Protein AF-A0A6N6MAL2-F1 (afdb_monomer)

Structure (mmCIF, N/CA/C/O backbone):
data_AF-A0A6N6MAL2-F1
#
_entry.id   AF-A0A6N6MAL2-F1
#
loop_
_atom_site.group_PDB
_atom_site.id
_atom_site.type_symbol
_atom_site.label_atom_id
_atom_site.label_alt_id
_atom_site.label_comp_id
_atom_site.label_asym_id
_atom_site.label_entity_id
_atom_site.label_seq_id
_atom_site.pdbx_PDB_ins_code
_atom_site.Cartn_x
_atom_site.Cartn_y
_atom_site.Cartn_z
_atom_site.occupancy
_atom_site.B_iso_or_equiv
_atom_site.auth_seq_id
_atom_site.auth_comp_id
_atom_site.auth_asym_id
_atom_site.auth_atom_id
_atom_site.pdbx_PDB_model_num
ATOM 1 N N . MET A 1 1 ? 21.341 1.752 -64.024 1.00 55.84 1 MET A N 1
ATOM 2 C CA . MET A 1 1 ? 20.994 0.573 -63.192 1.00 55.84 1 MET A CA 1
ATOM 3 C C . MET A 1 1 ? 22.051 0.203 -62.150 1.00 55.84 1 MET A C 1
ATOM 5 O O . MET A 1 1 ? 21.728 0.292 -60.976 1.00 55.84 1 MET A O 1
ATOM 9 N N . LYS A 1 2 ? 23.307 -0.129 -62.507 1.00 50.03 2 LYS A N 1
ATOM 10 C CA . LYS A 1 2 ? 24.337 -0.555 -61.522 1.00 50.03 2 LYS A CA 1
ATOM 11 C C . LYS A 1 2 ? 24.580 0.434 -60.361 1.00 50.03 2 LYS A C 1
ATOM 13 O O . LYS A 1 2 ? 24.716 0.008 -59.224 1.00 50.03 2 LYS A O 1
ATOM 18 N N . LYS A 1 3 ? 24.552 1.749 -60.622 1.00 48.56 3 LYS A N 1
ATOM 19 C CA . LYS A 1 3 ? 24.717 2.794 -59.586 1.00 48.56 3 LYS A CA 1
ATOM 20 C C . LYS A 1 3 ? 23.523 2.917 -58.621 1.00 48.56 3 LYS A C 1
ATOM 22 O O . LYS A 1 3 ? 23.719 3.293 -57.477 1.00 48.56 3 LYS A O 1
ATOM 27 N N . VAL A 1 4 ? 22.311 2.566 -59.064 1.00 63.91 4 VAL A N 1
ATOM 28 C CA . VAL A 1 4 ? 21.082 2.625 -58.244 1.00 63.91 4 VAL A CA 1
ATOM 29 C C . VAL A 1 4 ? 21.029 1.440 -57.278 1.00 63.91 4 VAL A C 1
ATOM 31 O O . VAL A 1 4 ? 20.715 1.616 -56.109 1.00 63.91 4 VAL A O 1
ATOM 34 N N . ILE A 1 5 ? 21.435 0.252 -57.739 1.00 67.31 5 ILE A N 1
ATOM 35 C CA . ILE A 1 5 ? 21.540 -0.955 -56.904 1.00 67.31 5 ILE A CA 1
ATOM 36 C C . ILE A 1 5 ? 22.610 -0.769 -55.818 1.00 67.31 5 ILE A C 1
ATOM 38 O O . ILE A 1 5 ? 22.371 -1.115 -54.667 1.00 67.31 5 ILE A O 1
ATOM 42 N N . LEU A 1 6 ? 23.751 -0.149 -56.151 1.00 59.25 6 LEU A N 1
ATOM 43 C CA . LEU A 1 6 ? 24.796 0.164 -55.169 1.00 59.25 6 LEU A CA 1
ATOM 44 C C . LEU A 1 6 ? 24.303 1.145 -54.091 1.00 59.25 6 LEU A C 1
ATOM 46 O O . LEU A 1 6 ? 24.631 0.976 -52.923 1.00 59.25 6 LEU A O 1
ATOM 50 N N . LEU A 1 7 ? 23.491 2.139 -54.474 1.00 59.44 7 LEU A N 1
ATOM 51 C CA . LEU A 1 7 ? 22.911 3.107 -53.542 1.00 59.44 7 LEU A CA 1
ATOM 52 C C . LEU A 1 7 ? 21.875 2.451 -52.617 1.00 59.44 7 LEU A C 1
ATOM 54 O O . LEU A 1 7 ? 21.872 2.732 -51.428 1.00 59.44 7 LEU A O 1
ATOM 58 N N . ILE A 1 8 ? 21.041 1.544 -53.137 1.00 64.75 8 ILE A N 1
ATOM 59 C CA . ILE A 1 8 ? 20.066 0.783 -52.339 1.00 64.75 8 ILE A CA 1
ATOM 60 C C . ILE A 1 8 ? 20.787 -0.139 -51.351 1.00 64.75 8 ILE A C 1
ATOM 62 O O . ILE A 1 8 ? 20.432 -0.165 -50.179 1.00 64.75 8 ILE A O 1
ATOM 66 N N . ILE A 1 9 ? 21.845 -0.831 -51.784 1.00 59.72 9 ILE A N 1
ATOM 67 C CA . ILE A 1 9 ? 22.661 -1.673 -50.899 1.00 59.72 9 ILE A CA 1
ATOM 68 C C . ILE A 1 9 ? 23.368 -0.817 -49.842 1.00 59.72 9 ILE A C 1
ATOM 70 O O . ILE A 1 9 ? 23.365 -1.188 -48.675 1.00 59.72 9 ILE A O 1
ATOM 74 N N . LEU A 1 10 ? 23.908 0.351 -50.203 1.00 47.12 10 LEU A N 1
ATOM 75 C CA . LEU A 1 10 ? 24.507 1.279 -49.241 1.00 47.12 10 LEU A CA 1
ATOM 76 C C . LEU A 1 10 ? 23.477 1.858 -48.271 1.00 47.12 10 LEU A C 1
ATOM 78 O O . LEU A 1 10 ? 23.795 1.973 -47.101 1.00 47.12 10 LEU A O 1
ATOM 82 N N . VAL A 1 11 ? 22.251 2.173 -48.696 1.00 50.53 11 VAL A N 1
ATOM 83 C CA . VAL A 1 11 ? 21.177 2.645 -47.803 1.00 50.53 11 VAL A CA 1
ATOM 84 C C . VAL A 1 11 ? 20.709 1.526 -46.871 1.00 50.53 11 VAL A C 1
ATOM 86 O O . VAL A 1 11 ? 20.516 1.784 -45.688 1.00 50.53 11 VAL A O 1
ATOM 89 N N . ILE A 1 12 ? 20.605 0.285 -47.356 1.00 50.25 12 ILE A N 1
ATOM 90 C CA . ILE A 1 12 ? 20.262 -0.883 -46.532 1.00 50.25 12 ILE A CA 1
ATOM 91 C C . ILE A 1 12 ? 21.382 -1.157 -45.521 1.00 50.25 12 ILE A C 1
ATOM 93 O O . ILE A 1 12 ? 21.111 -1.190 -44.327 1.00 50.25 12 ILE A O 1
ATOM 97 N N . ILE A 1 13 ? 22.644 -1.224 -45.955 1.00 46.66 13 ILE A N 1
ATOM 98 C CA . ILE A 1 13 ? 23.805 -1.413 -45.071 1.00 46.66 13 ILE A CA 1
ATOM 99 C C . ILE A 1 13 ? 23.926 -0.246 -44.077 1.00 46.66 13 ILE A C 1
ATOM 101 O O . ILE A 1 13 ? 24.097 -0.475 -42.886 1.00 46.66 13 ILE A O 1
ATOM 105 N N . TYR A 1 14 ? 23.763 1.005 -44.511 1.00 38.31 14 TYR A N 1
ATOM 106 C CA . TYR A 1 14 ? 23.833 2.177 -43.632 1.00 38.31 14 TYR A CA 1
ATOM 107 C C . TYR A 1 14 ? 22.646 2.246 -42.657 1.00 38.31 14 TYR A C 1
ATOM 109 O O . TYR A 1 14 ? 22.819 2.694 -41.527 1.00 38.31 14 TYR A O 1
ATOM 117 N N . SER A 1 15 ? 21.465 1.742 -43.038 1.00 35.72 15 SER A N 1
ATOM 118 C CA . SER A 1 15 ? 20.328 1.567 -42.123 1.00 35.72 15 SER A CA 1
ATOM 119 C C . SER A 1 15 ? 20.558 0.436 -41.112 1.00 35.72 15 SER A C 1
ATOM 121 O O . SER A 1 15 ? 20.174 0.575 -39.954 1.00 35.72 15 SER A O 1
ATOM 123 N N . SER A 1 16 ? 21.281 -0.624 -41.496 1.00 39.91 16 SER A N 1
ATOM 124 C CA . SER A 1 16 ? 21.695 -1.708 -40.594 1.00 39.91 16 SER A CA 1
ATOM 125 C C . SER A 1 16 ? 22.826 -1.298 -39.643 1.00 39.91 16 SER A C 1
ATOM 127 O O . SER A 1 16 ? 22.857 -1.757 -38.508 1.00 39.91 16 SER A O 1
ATOM 129 N N . PHE A 1 17 ? 23.721 -0.389 -40.048 1.00 38.72 17 PHE A N 1
ATOM 130 C CA . PHE A 1 17 ? 24.814 0.102 -39.196 1.00 38.72 17 PHE A CA 1
ATOM 131 C C . PHE A 1 17 ? 24.405 1.217 -38.216 1.00 38.72 17 PHE A C 1
ATOM 133 O O . PHE A 1 17 ? 25.183 1.534 -37.313 1.00 38.72 17 PHE A O 1
ATOM 140 N N . LYS A 1 18 ? 23.204 1.806 -38.347 1.00 37.53 18 LYS A N 1
ATOM 141 C CA . LYS A 1 18 ? 22.740 2.913 -37.483 1.00 37.53 18 LYS A CA 1
ATOM 142 C C . LYS A 1 18 ? 21.799 2.526 -36.339 1.00 37.53 18 LYS A C 1
ATOM 144 O O . LYS A 1 18 ? 21.484 3.396 -35.534 1.00 37.53 18 LYS A O 1
ATOM 149 N N . ASN A 1 19 ? 21.424 1.257 -36.196 1.00 42.12 19 ASN A N 1
ATOM 150 C CA . ASN A 1 19 ? 20.632 0.779 -35.057 1.00 42.12 19 ASN A CA 1
ATOM 151 C C . ASN A 1 19 ? 21.468 -0.130 -34.148 1.00 42.12 19 ASN A C 1
ATOM 153 O O . ASN A 1 19 ? 21.193 -1.315 -33.997 1.00 42.12 19 ASN A O 1
ATOM 157 N N . LYS A 1 20 ? 22.512 0.433 -33.529 1.00 43.69 20 LYS A N 1
ATOM 158 C CA . LYS A 1 20 ? 23.283 -0.277 -32.494 1.00 43.69 20 LYS A CA 1
ATOM 159 C C . LYS A 1 20 ? 22.534 -0.438 -31.165 1.00 43.69 20 LYS A C 1
ATOM 161 O O . LYS A 1 20 ? 22.916 -1.281 -30.375 1.00 43.69 20 LYS A O 1
ATOM 166 N N . ASN A 1 21 ? 21.424 0.274 -30.956 1.00 53.91 21 ASN A N 1
ATOM 167 C CA . ASN A 1 21 ? 20.583 0.131 -29.767 1.00 53.91 21 ASN A CA 1
ATOM 168 C C . ASN A 1 21 ? 19.129 -0.115 -30.192 1.00 53.91 21 ASN A C 1
ATOM 170 O O . ASN A 1 21 ? 18.358 0.829 -30.333 1.00 53.91 21 ASN A O 1
ATOM 174 N N . ASN A 1 22 ? 18.750 -1.379 -30.404 1.00 60.78 22 ASN A N 1
ATOM 175 C CA . ASN A 1 22 ? 17.354 -1.771 -30.669 1.00 60.78 22 ASN A CA 1
ATOM 176 C C . ASN A 1 22 ? 16.465 -1.739 -29.412 1.00 60.78 22 ASN A C 1
ATOM 178 O O . ASN A 1 22 ? 15.320 -2.183 -29.467 1.00 60.78 22 ASN A O 1
ATOM 182 N N . VAL A 1 23 ? 16.968 -1.224 -28.284 1.00 65.94 23 VAL A N 1
ATOM 183 C CA . VAL A 1 23 ? 16.119 -0.980 -27.120 1.00 65.94 23 VAL A CA 1
ATOM 184 C C . VAL A 1 23 ? 15.265 0.264 -27.373 1.00 65.94 23 VAL A C 1
ATOM 186 O O . VAL A 1 23 ? 15.788 1.309 -27.769 1.00 65.94 23 VAL A O 1
ATOM 189 N N . PRO A 1 24 ? 13.949 0.162 -27.169 1.00 70.56 24 PRO A N 1
ATOM 190 C CA . PRO A 1 24 ? 13.012 1.243 -27.378 1.00 70.56 24 PRO A CA 1
ATOM 191 C C . PRO A 1 24 ? 13.300 2.342 -26.372 1.00 70.56 24 PRO A C 1
ATOM 193 O O . PRO A 1 24 ? 13.527 2.107 -25.185 1.00 70.56 24 PRO A O 1
ATOM 196 N N . LYS A 1 25 ? 13.307 3.564 -26.892 1.00 82.31 25 LYS A N 1
ATOM 197 C CA . LYS A 1 25 ? 13.596 4.757 -26.106 1.00 82.31 25 LYS A CA 1
ATOM 198 C C . LYS A 1 25 ? 12.500 5.001 -25.079 1.00 82.31 25 LYS A C 1
ATOM 200 O O . LYS A 1 25 ? 11.342 4.659 -25.312 1.00 82.31 25 LYS A O 1
ATOM 205 N N . GLY A 1 26 ? 12.879 5.688 -24.012 1.00 87.56 26 GLY A N 1
ATOM 206 C CA . GLY A 1 26 ? 11.977 6.103 -22.950 1.00 87.56 26 GLY A CA 1
ATOM 207 C C . GLY A 1 26 ? 12.056 5.208 -21.716 1.00 87.56 26 GLY A C 1
ATOM 208 O O . GLY A 1 26 ? 12.940 4.349 -21.625 1.00 87.56 26 GLY A O 1
ATOM 209 N N . PRO A 1 27 ? 11.157 5.440 -20.750 1.00 92.62 27 PRO A N 1
ATOM 210 C CA . PRO A 1 27 ? 11.189 4.787 -19.454 1.00 92.62 27 PRO A CA 1
ATOM 211 C C . PRO A 1 27 ? 10.523 3.408 -19.450 1.00 92.62 27 PRO A C 1
ATOM 213 O O . PRO A 1 27 ? 9.396 3.219 -19.904 1.00 92.62 27 PRO A O 1
ATOM 216 N N . TRP A 1 28 ? 11.223 2.455 -18.846 1.00 93.06 28 TRP A N 1
ATOM 217 C CA . TRP A 1 28 ? 10.799 1.081 -18.605 1.00 93.06 28 TRP A CA 1
ATOM 218 C C . TRP A 1 28 ? 10.949 0.764 -17.128 1.00 93.06 28 TRP A C 1
ATOM 220 O O . TRP A 1 28 ? 11.852 1.278 -16.480 1.00 93.06 28 TRP A O 1
ATOM 230 N N . ILE A 1 29 ? 10.115 -0.113 -16.588 1.00 92.50 29 ILE A N 1
ATOM 231 C CA . ILE A 1 29 ? 10.203 -0.551 -15.194 1.00 92.50 29 ILE A CA 1
ATOM 232 C C . ILE A 1 29 ? 10.339 -2.060 -15.110 1.00 92.50 29 ILE A C 1
ATOM 234 O O . ILE A 1 29 ? 9.661 -2.802 -15.822 1.00 92.50 29 ILE A O 1
ATOM 238 N N . ILE A 1 30 ? 11.231 -2.513 -14.233 1.00 91.12 30 ILE A N 1
ATOM 239 C CA . ILE A 1 30 ? 11.401 -3.928 -13.921 1.00 91.12 30 ILE A CA 1
ATOM 240 C C . ILE A 1 30 ? 10.242 -4.393 -13.037 1.00 91.12 30 ILE A C 1
ATOM 242 O O . ILE A 1 30 ? 10.043 -3.861 -11.945 1.00 91.12 30 ILE A O 1
ATOM 246 N N . VAL A 1 31 ? 9.516 -5.409 -13.508 1.00 90.12 31 VAL A N 1
ATOM 247 C CA . VAL A 1 31 ? 8.311 -5.981 -12.876 1.00 90.12 31 VAL A CA 1
ATOM 248 C C . VAL A 1 31 ? 8.455 -7.447 -12.461 1.00 90.12 31 VAL A C 1
ATOM 250 O O . VAL A 1 31 ? 7.495 -8.059 -11.990 1.00 90.12 31 VAL A O 1
ATOM 253 N N . SER A 1 32 ? 9.643 -8.031 -12.629 1.00 85.38 32 SER A N 1
ATOM 254 C CA . SER A 1 32 ? 9.986 -9.354 -12.095 1.00 85.38 32 SER A CA 1
ATOM 255 C C . SER A 1 32 ? 11.322 -9.332 -11.352 1.00 85.38 32 SER A C 1
ATOM 257 O O . SER A 1 32 ? 12.149 -8.445 -11.560 1.00 85.38 32 SER A O 1
ATOM 259 N N . GLY A 1 33 ? 11.534 -10.345 -10.508 1.00 68.81 33 GLY A N 1
ATOM 260 C CA . GLY A 1 33 ? 12.733 -10.483 -9.680 1.00 68.81 33 GLY A CA 1
ATOM 261 C C . GLY A 1 33 ? 12.672 -9.628 -8.411 1.00 68.81 33 GLY A C 1
ATOM 262 O O . GLY A 1 33 ? 12.283 -8.467 -8.442 1.00 68.81 33 GLY A O 1
ATOM 263 N N . THR A 1 34 ? 13.073 -10.192 -7.274 1.00 65.56 34 THR A N 1
ATOM 264 C CA . THR A 1 34 ? 12.897 -9.559 -5.953 1.00 65.56 34 THR A CA 1
ATOM 265 C C . THR A 1 34 ? 13.810 -8.348 -5.732 1.00 65.56 34 THR A C 1
ATOM 267 O O . THR A 1 34 ? 13.386 -7.340 -5.176 1.00 65.56 34 THR A O 1
ATOM 270 N N . ASN A 1 35 ? 15.057 -8.399 -6.211 1.00 70.62 35 ASN A N 1
ATOM 271 C CA . ASN A 1 35 ? 16.066 -7.371 -5.914 1.00 70.62 35 ASN A CA 1
ATOM 272 C C . ASN A 1 35 ? 16.051 -6.164 -6.866 1.00 70.62 35 ASN A C 1
ATOM 274 O O . ASN A 1 35 ? 16.551 -5.094 -6.507 1.00 70.62 35 ASN A O 1
ATOM 278 N N . MET A 1 36 ? 15.502 -6.334 -8.073 1.00 77.69 36 MET A N 1
ATOM 279 C CA . MET A 1 36 ? 15.472 -5.305 -9.121 1.00 77.69 36 MET A CA 1
ATOM 280 C C . MET A 1 36 ? 14.062 -4.777 -9.415 1.00 77.69 36 MET A C 1
ATOM 282 O O . MET A 1 36 ? 13.943 -3.788 -10.137 1.00 77.69 36 MET A O 1
ATOM 286 N N . ALA A 1 37 ? 13.011 -5.389 -8.853 1.00 82.00 37 ALA A N 1
ATOM 287 C CA . ALA A 1 37 ? 11.648 -4.877 -8.946 1.00 82.00 37 ALA A CA 1
ATOM 288 C C . ALA A 1 37 ? 11.580 -3.399 -8.529 1.00 82.00 37 ALA A C 1
ATOM 290 O O . ALA A 1 37 ? 12.197 -2.973 -7.548 1.00 82.00 37 ALA A O 1
ATOM 291 N N . GLY A 1 38 ? 10.854 -2.606 -9.316 1.00 84.44 38 GLY A N 1
ATOM 292 C CA . GLY A 1 38 ? 10.675 -1.176 -9.067 1.00 84.44 38 GLY A CA 1
ATOM 293 C C . GLY A 1 38 ? 11.831 -0.300 -9.550 1.00 84.44 38 GLY A C 1
ATOM 294 O O . GLY A 1 38 ? 11.815 0.909 -9.322 1.00 84.44 38 GLY A O 1
ATOM 295 N N . LEU A 1 39 ? 12.840 -0.869 -10.215 1.00 88.62 39 LEU A N 1
ATOM 296 C CA . LEU A 1 39 ? 13.882 -0.094 -10.881 1.00 88.62 39 LEU A CA 1
ATOM 297 C C . LEU A 1 39 ? 13.369 0.400 -12.239 1.00 88.62 39 LEU A C 1
ATOM 299 O O . LEU A 1 39 ? 13.001 -0.398 -13.104 1.00 88.62 39 LEU A O 1
ATOM 303 N N . ILE A 1 40 ? 13.361 1.719 -12.414 1.00 91.31 40 ILE A N 1
ATOM 304 C CA . ILE A 1 40 ? 13.077 2.383 -13.685 1.00 91.31 40 ILE A CA 1
ATOM 305 C C . ILE A 1 40 ? 14.377 2.519 -14.460 1.00 91.31 40 ILE A C 1
ATOM 307 O O . ILE A 1 40 ? 15.355 3.034 -13.919 1.00 91.31 40 ILE A O 1
ATOM 311 N N . TRP A 1 41 ? 14.358 2.108 -15.721 1.00 91.81 41 TRP A N 1
ATOM 312 C CA . TRP A 1 41 ? 15.396 2.292 -16.724 1.00 91.81 41 TRP A CA 1
ATOM 313 C C . TRP A 1 41 ? 14.858 3.124 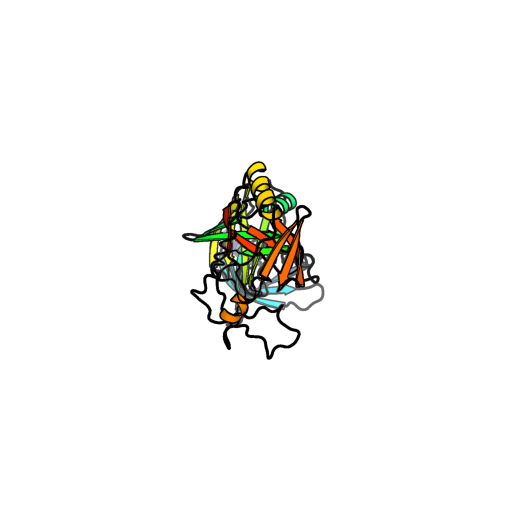-17.876 1.00 91.81 41 TRP A C 1
ATOM 315 O O . TRP A 1 41 ? 13.998 2.691 -18.635 1.00 91.81 41 TRP A O 1
ATOM 325 N N . ASP A 1 42 ? 15.381 4.331 -18.000 1.00 91.50 42 ASP A N 1
ATOM 326 C CA . ASP A 1 42 ? 15.007 5.294 -19.018 1.00 91.50 42 ASP A CA 1
ATOM 327 C C . ASP A 1 42 ? 16.119 5.397 -20.061 1.00 91.50 42 ASP A C 1
ATOM 329 O O . ASP A 1 42 ? 17.187 5.981 -19.838 1.00 91.50 42 ASP A O 1
ATOM 333 N N . PHE A 1 43 ? 15.872 4.734 -21.190 1.00 88.25 43 PHE A N 1
ATOM 334 C CA . PHE A 1 43 ? 16.820 4.609 -22.284 1.00 88.25 43 PHE A CA 1
ATOM 335 C C . PHE A 1 43 ? 16.767 5.855 -23.161 1.00 88.25 43 PHE A C 1
ATOM 337 O O . PHE A 1 43 ? 15.807 6.092 -23.903 1.00 88.25 43 PHE A O 1
ATOM 344 N N . LYS A 1 44 ? 17.847 6.634 -23.123 1.00 83.94 44 LYS A N 1
ATOM 345 C CA . LYS A 1 44 ? 18.043 7.814 -23.970 1.00 83.94 44 LYS A CA 1
ATOM 346 C C . LYS A 1 44 ? 19.162 7.546 -24.976 1.00 83.94 44 LYS A C 1
ATOM 348 O O . LYS A 1 44 ? 19.762 6.467 -25.022 1.00 83.94 44 LYS A O 1
ATOM 353 N N . ASN A 1 45 ? 19.404 8.503 -25.868 1.00 77.62 45 ASN A N 1
ATOM 354 C CA . ASN A 1 45 ? 20.435 8.360 -26.896 1.00 77.62 45 ASN A CA 1
ATOM 355 C C . ASN A 1 45 ? 21.827 8.315 -26.238 1.00 77.62 45 ASN A C 1
ATOM 357 O O . ASN A 1 45 ? 22.362 9.359 -25.876 1.00 77.62 45 ASN A O 1
ATOM 361 N N . GLY A 1 46 ? 22.400 7.115 -26.109 1.00 73.50 46 GLY A N 1
ATOM 362 C CA . GLY A 1 46 ? 23.770 6.894 -25.630 1.00 73.50 46 GLY A CA 1
ATOM 363 C C . GLY A 1 46 ? 23.942 6.772 -24.113 1.00 73.50 46 GLY A C 1
ATOM 364 O O . GLY A 1 46 ? 25.057 6.525 -23.669 1.00 73.50 46 GLY A O 1
ATOM 365 N N . TYR A 1 47 ? 22.874 6.908 -23.324 1.00 83.75 47 TYR A N 1
ATOM 366 C CA . TYR A 1 47 ? 22.923 6.717 -21.872 1.00 83.75 47 TYR A 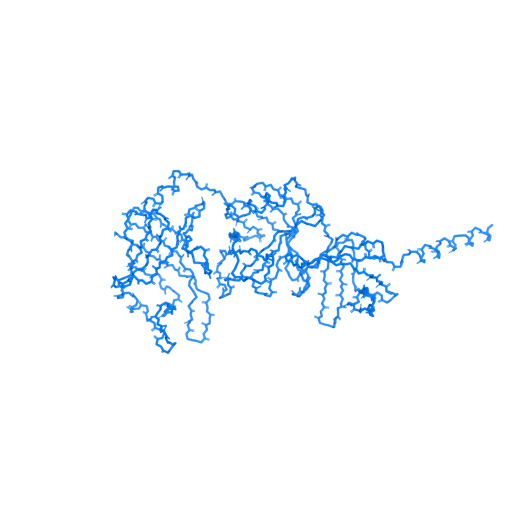CA 1
ATOM 367 C C . TYR A 1 47 ? 21.600 6.183 -21.309 1.00 83.75 47 TYR A C 1
ATOM 369 O O . TYR A 1 47 ? 20.528 6.366 -21.891 1.00 83.75 47 TYR A O 1
ATOM 377 N N . LEU A 1 48 ? 21.701 5.519 -20.163 1.00 88.25 48 LEU A N 1
ATOM 378 C CA . LEU A 1 48 ? 20.618 4.939 -19.386 1.00 88.25 48 LEU A CA 1
ATOM 379 C C . LEU A 1 48 ? 20.489 5.713 -18.075 1.00 88.25 48 LEU A C 1
ATOM 381 O O . LEU A 1 48 ? 21.445 5.788 -17.307 1.00 88.25 48 LEU A O 1
ATOM 385 N N . LYS A 1 49 ? 19.298 6.245 -17.800 1.00 89.62 49 LYS A N 1
ATOM 386 C CA . LYS A 1 49 ? 18.929 6.762 -16.479 1.00 89.62 49 LYS A CA 1
ATOM 387 C C . LYS A 1 49 ? 18.293 5.653 -15.658 1.00 89.62 49 LYS A C 1
ATOM 389 O O . LYS A 1 49 ? 17.316 5.059 -16.099 1.00 89.62 49 LYS A O 1
ATOM 394 N N . ALA A 1 50 ? 18.823 5.385 -14.470 1.00 88.31 50 ALA A N 1
ATOM 395 C CA . ALA A 1 50 ? 18.281 4.381 -13.566 1.00 88.31 50 ALA A CA 1
ATOM 396 C C . ALA A 1 50 ? 17.851 5.001 -12.236 1.00 88.31 50 ALA A C 1
ATOM 398 O O . ALA A 1 50 ? 18.652 5.657 -11.569 1.00 88.31 50 ALA A O 1
ATOM 399 N N . LYS A 1 51 ? 16.605 4.753 -11.821 1.00 86.06 51 LYS A N 1
ATOM 400 C CA . LYS A 1 51 ? 16.074 5.178 -10.517 1.00 86.06 51 LYS A CA 1
ATOM 401 C C . LYS A 1 51 ? 15.334 4.026 -9.852 1.00 86.06 51 LYS A C 1
ATOM 403 O O . LYS A 1 51 ? 14.436 3.444 -10.454 1.00 86.06 51 LYS A O 1
ATOM 408 N N . LYS A 1 52 ? 15.672 3.717 -8.598 1.00 83.31 52 LYS A N 1
ATOM 409 C CA . LYS A 1 52 ? 14.881 2.796 -7.772 1.00 83.31 52 LYS A CA 1
ATOM 410 C C . LYS A 1 52 ? 13.742 3.573 -7.113 1.00 83.31 52 LYS A C 1
ATOM 412 O O . LYS A 1 52 ? 13.993 4.581 -6.459 1.00 83.31 52 LYS A O 1
ATOM 417 N N . ILE A 1 53 ? 12.508 3.117 -7.291 1.00 75.38 53 ILE A N 1
ATOM 418 C CA . ILE A 1 53 ? 11.340 3.700 -6.618 1.00 75.38 53 ILE A CA 1
ATOM 419 C C . ILE A 1 53 ? 11.460 3.495 -5.100 1.00 75.38 53 ILE A C 1
ATOM 421 O O . ILE A 1 53 ? 11.828 2.407 -4.654 1.00 75.38 53 ILE A O 1
ATOM 425 N N . GLY A 1 54 ? 11.235 4.560 -4.319 1.00 64.56 54 GLY A N 1
ATOM 426 C CA . GLY A 1 54 ? 11.474 4.567 -2.867 1.00 64.56 54 GLY A CA 1
ATOM 427 C C . GLY A 1 54 ? 12.955 4.428 -2.471 1.00 64.56 54 GLY A C 1
ATOM 428 O O . GLY A 1 54 ? 13.268 3.934 -1.390 1.00 64.56 54 GLY A O 1
ATOM 429 N N . GLY A 1 55 ? 13.890 4.767 -3.368 1.00 65.44 55 GLY A N 1
ATOM 430 C CA . GLY A 1 55 ? 15.334 4.598 -3.172 1.00 65.44 55 GLY A CA 1
ATOM 431 C C . GLY A 1 55 ? 16.168 5.820 -3.573 1.00 65.44 55 GLY A C 1
ATOM 432 O O . GLY A 1 55 ? 15.628 6.877 -3.879 1.00 65.44 55 GLY A O 1
ATOM 433 N N . GLY A 1 56 ? 17.499 5.650 -3.538 1.00 62.69 56 GLY A N 1
ATOM 434 C CA . GLY A 1 56 ? 18.517 6.696 -3.725 1.00 62.69 56 GLY A CA 1
ATOM 435 C C . GLY A 1 56 ? 18.503 7.447 -5.072 1.00 62.69 56 GLY A C 1
ATOM 436 O O . GLY A 1 56 ? 17.572 7.310 -5.866 1.00 62.69 56 GLY A O 1
ATOM 437 N N . PRO A 1 57 ? 19.534 8.272 -5.344 1.00 73.81 57 PRO A N 1
ATOM 438 C CA . PRO A 1 57 ? 19.526 9.206 -6.467 1.00 73.81 57 PRO A CA 1
ATOM 439 C C . PRO A 1 57 ? 19.400 8.497 -7.821 1.00 73.81 57 PRO A C 1
ATOM 441 O O . PRO A 1 57 ? 19.819 7.350 -7.990 1.00 73.81 57 PRO A O 1
ATOM 444 N N . THR A 1 58 ? 18.852 9.212 -8.805 1.00 83.81 58 THR A N 1
ATOM 445 C CA . THR A 1 58 ? 18.900 8.783 -10.206 1.00 83.81 58 THR A CA 1
ATOM 446 C C . THR A 1 58 ? 20.353 8.750 -10.663 1.00 83.81 58 THR A C 1
ATOM 448 O O . THR A 1 58 ? 21.046 9.763 -10.586 1.00 83.81 58 THR A O 1
ATOM 451 N N . ASN A 1 59 ? 20.793 7.603 -11.170 1.00 85.31 59 ASN A N 1
ATOM 452 C CA . ASN A 1 59 ? 22.138 7.420 -11.702 1.00 85.31 59 ASN A CA 1
ATOM 453 C C . ASN A 1 59 ? 22.104 7.364 -13.231 1.00 85.31 59 ASN A C 1
ATOM 455 O O . ASN A 1 59 ? 21.123 6.908 -13.821 1.00 85.31 59 ASN A O 1
ATOM 459 N N . GLU A 1 60 ? 23.178 7.822 -13.867 1.00 87.38 60 GLU A N 1
ATOM 460 C CA . GLU A 1 60 ? 23.346 7.785 -15.319 1.00 87.38 60 GLU A CA 1
ATOM 461 C C . GLU A 1 60 ? 24.479 6.829 -15.696 1.00 87.38 60 GLU A C 1
ATOM 463 O O . GLU A 1 60 ? 25.570 6.891 -15.128 1.00 87.38 60 GLU A O 1
ATOM 468 N N . PHE A 1 61 ? 24.218 5.962 -16.673 1.00 86.12 61 PHE A N 1
ATOM 469 C CA . PHE A 1 61 ? 25.157 4.952 -17.154 1.00 86.12 61 PHE A CA 1
ATOM 470 C C . PHE A 1 61 ? 25.323 5.036 -18.664 1.00 86.12 61 PHE A C 1
ATOM 472 O O . PHE A 1 61 ? 24.357 5.283 -19.389 1.00 86.12 61 PHE A O 1
ATOM 479 N N . GLY A 1 62 ? 26.523 4.737 -19.156 1.00 86.31 62 GLY A N 1
ATOM 480 C CA . GLY A 1 62 ? 26.654 4.254 -20.526 1.00 86.31 62 GLY A CA 1
ATOM 481 C C . GLY A 1 62 ? 25.949 2.901 -20.647 1.00 86.31 62 GLY A C 1
ATOM 482 O O . GLY A 1 62 ? 25.916 2.128 -19.688 1.00 86.31 62 GLY A O 1
ATOM 483 N N . TYR A 1 63 ? 25.369 2.600 -21.806 1.00 87.62 63 TYR A N 1
ATOM 484 C CA . TYR A 1 63 ? 24.849 1.261 -22.082 1.00 87.62 63 TYR A CA 1
ATOM 485 C C . TYR A 1 63 ? 25.128 0.851 -23.525 1.00 87.62 63 TYR A C 1
ATOM 487 O O . TYR A 1 63 ? 25.184 1.695 -24.420 1.00 87.62 63 TYR A O 1
ATOM 495 N N . ASP A 1 64 ? 25.285 -0.453 -23.743 1.00 87.19 64 ASP A N 1
ATOM 496 C CA . ASP A 1 64 ? 25.505 -1.037 -25.068 1.00 87.19 64 ASP A CA 1
ATOM 497 C C . ASP A 1 64 ? 24.916 -2.448 -25.147 1.00 87.19 64 ASP A C 1
ATOM 499 O O . ASP A 1 64 ? 24.952 -3.213 -24.173 1.00 87.19 64 ASP A O 1
ATOM 503 N N . ILE A 1 65 ? 24.410 -2.799 -26.330 1.00 85.69 65 ILE A N 1
ATOM 504 C CA . ILE A 1 65 ? 23.909 -4.136 -26.651 1.00 85.69 65 ILE A CA 1
ATOM 505 C C . ILE A 1 65 ? 24.699 -4.660 -27.831 1.00 85.69 65 ILE A C 1
ATOM 507 O O . ILE A 1 65 ? 24.690 -4.078 -28.913 1.00 85.69 65 ILE A O 1
ATOM 511 N N . ASN A 1 66 ? 25.387 -5.776 -27.621 1.00 87.62 66 ASN A N 1
ATOM 512 C CA . ASN A 1 66 ? 26.182 -6.362 -28.688 1.00 87.62 66 ASN A CA 1
ATOM 513 C C . ASN A 1 66 ? 25.328 -7.216 -29.643 1.00 87.62 66 ASN A C 1
ATOM 515 O O . ASN A 1 66 ? 24.147 -7.477 -29.419 1.00 87.62 66 ASN A O 1
ATOM 519 N N . GLU A 1 67 ? 25.964 -7.725 -30.696 1.00 85.25 67 GLU A N 1
ATOM 520 C CA . GLU A 1 67 ? 25.330 -8.556 -31.730 1.00 85.25 67 GLU A CA 1
ATOM 521 C C . GLU A 1 67 ? 24.769 -9.895 -31.207 1.00 85.25 67 GLU A C 1
ATOM 523 O O . GLU A 1 67 ? 23.979 -10.545 -31.888 1.00 85.25 67 GLU A O 1
ATOM 528 N N . LYS A 1 68 ? 25.146 -10.316 -29.991 1.00 86.88 68 LYS A N 1
ATOM 529 C CA . LYS A 1 68 ? 24.619 -11.511 -29.310 1.00 86.88 68 LYS A CA 1
ATOM 530 C C . LYS A 1 68 ? 23.419 -11.204 -28.406 1.00 86.88 68 LYS A C 1
ATOM 532 O O . LYS A 1 68 ? 22.972 -12.097 -27.681 1.00 86.88 68 LYS A O 1
ATOM 537 N N . ASN A 1 69 ? 22.900 -9.974 -28.451 1.00 87.38 69 ASN A N 1
ATOM 538 C CA . ASN A 1 69 ? 21.864 -9.445 -27.562 1.00 87.38 69 ASN A CA 1
ATOM 539 C C . ASN A 1 69 ? 22.278 -9.421 -26.081 1.00 87.38 69 ASN A C 1
ATOM 541 O O . ASN A 1 69 ? 21.432 -9.487 -25.192 1.00 87.38 69 ASN A O 1
ATOM 545 N N . GLU A 1 70 ? 23.574 -9.343 -25.790 1.00 91.38 70 GLU A N 1
ATOM 546 C CA . GLU A 1 70 ? 24.065 -9.186 -24.423 1.00 91.38 70 GLU A CA 1
ATOM 547 C C . GLU A 1 70 ? 23.997 -7.701 -24.046 1.00 91.38 70 GLU A C 1
ATOM 549 O O . GLU A 1 70 ? 24.526 -6.847 -24.761 1.00 91.38 70 GLU A O 1
ATOM 554 N N . PHE A 1 71 ? 23.311 -7.398 -22.944 1.00 89.06 71 PHE A N 1
ATOM 555 C CA . PHE A 1 71 ? 23.074 -6.050 -22.443 1.00 89.06 71 PHE A CA 1
ATOM 556 C C . PHE A 1 71 ? 24.083 -5.690 -21.360 1.00 89.06 71 PHE A C 1
ATOM 558 O O . PHE A 1 71 ? 24.262 -6.429 -20.389 1.00 89.06 71 PHE A O 1
ATOM 565 N N . TYR A 1 72 ? 24.718 -4.534 -21.509 1.00 88.88 72 TYR A N 1
ATOM 566 C CA . TYR A 1 72 ? 25.754 -4.083 -20.598 1.00 88.88 72 TYR A CA 1
ATOM 567 C C . TYR A 1 72 ? 25.553 -2.635 -20.175 1.00 88.88 72 TYR A C 1
ATOM 569 O O . TYR A 1 72 ? 25.062 -1.820 -20.957 1.00 88.88 72 TYR A O 1
ATOM 577 N N . ILE A 1 73 ? 26.030 -2.327 -18.970 1.00 88.19 73 ILE A N 1
ATOM 578 C CA . ILE A 1 73 ? 26.096 -0.969 -18.426 1.00 88.19 73 ILE A CA 1
ATOM 579 C C . ILE A 1 73 ? 27.540 -0.588 -18.091 1.00 88.19 73 ILE A C 1
ATOM 581 O O . ILE A 1 73 ? 28.378 -1.448 -17.811 1.00 88.19 73 ILE A O 1
ATOM 585 N N . GLU A 1 74 ? 27.829 0.706 -18.120 1.00 83.56 74 GLU A N 1
ATOM 586 C CA . GLU A 1 74 ? 29.134 1.281 -17.801 1.00 83.56 74 GLU A CA 1
ATOM 587 C C . GLU A 1 74 ? 28.956 2.471 -16.852 1.00 83.56 74 GLU A C 1
ATOM 589 O O . GLU A 1 74 ? 28.243 3.430 -17.162 1.00 83.56 74 GLU A O 1
ATOM 594 N N . PHE A 1 75 ? 29.605 2.397 -15.689 1.00 75.62 75 PHE A N 1
ATOM 595 C CA . PHE A 1 75 ? 29.742 3.515 -14.758 1.00 75.62 75 PHE A CA 1
ATOM 596 C C . PHE A 1 75 ? 30.970 4.338 -15.153 1.00 75.62 75 PHE A C 1
ATOM 598 O O . PHE A 1 75 ? 31.938 3.797 -15.687 1.00 75.62 75 PHE A O 1
ATOM 605 N N . GLN A 1 76 ? 30.946 5.646 -14.896 1.00 66.25 76 GLN A N 1
ATOM 606 C CA . GLN A 1 76 ? 32.050 6.540 -15.254 1.00 66.25 76 GLN A CA 1
ATOM 607 C C . GLN A 1 76 ? 33.394 6.001 -14.731 1.00 66.25 76 GLN A C 1
ATOM 609 O O . GLN A 1 76 ? 33.590 5.884 -13.525 1.00 66.25 76 GLN A O 1
ATOM 614 N N . ASN A 1 77 ? 34.325 5.719 -15.650 1.00 65.75 77 ASN A N 1
ATOM 615 C CA . ASN A 1 77 ? 35.661 5.165 -15.384 1.00 65.75 77 ASN A CA 1
ATOM 616 C C . ASN A 1 77 ? 35.698 3.721 -14.842 1.00 65.75 77 ASN A C 1
ATOM 618 O O . ASN A 1 77 ? 36.737 3.291 -14.338 1.00 65.75 77 ASN A O 1
ATOM 622 N N . GLU A 1 78 ? 34.615 2.952 -14.970 1.00 75.06 78 GLU A N 1
ATOM 623 C CA . GLU A 1 78 ? 34.580 1.535 -14.602 1.00 75.06 78 GLU A CA 1
ATOM 624 C C . GLU A 1 78 ? 34.541 0.608 -15.818 1.00 75.06 78 GLU A C 1
ATOM 626 O O . GLU A 1 78 ? 34.176 0.977 -16.932 1.00 75.06 78 GLU A O 1
ATOM 631 N N . LYS A 1 79 ? 34.902 -0.659 -15.596 1.00 79.62 79 LYS A N 1
ATOM 632 C CA . LYS A 1 79 ? 34.783 -1.689 -16.625 1.00 79.62 79 LYS A CA 1
ATOM 633 C C . LYS A 1 79 ? 33.305 -1.962 -16.914 1.00 79.62 79 LYS A C 1
ATOM 635 O O . LYS A 1 79 ? 32.542 -2.253 -15.996 1.00 79.62 79 LYS A O 1
ATOM 640 N N . ARG A 1 80 ? 32.944 -1.975 -18.200 1.00 85.81 80 ARG A N 1
ATOM 641 C CA . ARG A 1 80 ? 31.644 -2.439 -18.712 1.00 85.81 80 ARG A CA 1
ATOM 642 C C . ARG A 1 80 ? 31.203 -3.745 -18.027 1.00 85.81 80 ARG A C 1
ATOM 644 O O . ARG A 1 80 ? 31.920 -4.748 -18.084 1.00 85.81 80 ARG A O 1
ATOM 651 N N . GLN A 1 81 ? 30.013 -3.741 -17.426 1.00 89.50 81 GLN A N 1
ATOM 652 C CA . GLN A 1 81 ? 29.427 -4.875 -16.706 1.00 89.50 81 GLN A CA 1
ATOM 653 C C . GLN A 1 81 ? 28.297 -5.514 -17.517 1.00 89.50 81 GLN A C 1
ATOM 655 O O . GLN A 1 81 ? 27.426 -4.815 -18.033 1.00 89.50 81 GLN A O 1
ATOM 660 N N . LEU A 1 82 ? 28.311 -6.847 -17.636 1.00 89.81 82 LEU A N 1
ATOM 661 C CA . LEU A 1 82 ? 27.224 -7.609 -18.254 1.00 89.81 82 LEU A CA 1
ATOM 662 C C . LEU A 1 82 ? 26.047 -7.684 -17.281 1.00 89.81 82 LEU A C 1
ATOM 664 O O . LEU A 1 82 ? 26.190 -8.198 -16.175 1.00 89.81 82 LEU A O 1
ATOM 668 N N . ILE A 1 83 ? 24.883 -7.217 -17.716 1.00 89.00 83 ILE A N 1
ATOM 669 C CA . ILE A 1 83 ? 23.638 -7.365 -16.963 1.00 89.00 83 ILE A CA 1
ATOM 670 C C . ILE A 1 83 ? 22.984 -8.713 -17.258 1.00 89.00 83 ILE A C 1
ATOM 672 O O . ILE A 1 83 ? 22.513 -9.371 -16.333 1.00 89.00 83 ILE A O 1
ATOM 676 N N . GLY A 1 84 ? 22.959 -9.115 -18.531 1.00 91.12 84 GLY A N 1
ATOM 677 C CA . GLY A 1 84 ? 22.368 -10.371 -18.988 1.00 91.12 84 GLY A CA 1
ATOM 678 C C . GLY A 1 84 ? 22.143 -10.389 -20.500 1.00 91.12 84 GLY A C 1
ATOM 679 O O . GLY A 1 84 ? 22.556 -9.476 -21.213 1.00 91.12 84 GLY A O 1
ATOM 680 N N . LYS A 1 85 ? 21.471 -11.427 -20.997 1.00 92.25 85 LYS A N 1
ATOM 681 C CA . LYS A 1 85 ? 21.117 -11.590 -22.412 1.00 92.25 85 LYS A CA 1
ATOM 682 C C . LYS A 1 85 ? 19.642 -11.278 -22.639 1.00 92.25 85 LYS A C 1
ATOM 684 O O . LYS A 1 85 ? 18.785 -11.874 -21.994 1.00 92.25 85 LYS A O 1
ATOM 689 N N . ILE A 1 86 ? 19.329 -10.390 -23.577 1.00 90.19 86 ILE A N 1
ATOM 690 C CA . ILE A 1 86 ? 17.951 -10.138 -24.007 1.00 90.19 86 ILE A CA 1
ATOM 691 C C . ILE A 1 86 ? 17.473 -11.365 -24.790 1.00 90.19 86 ILE A C 1
ATOM 693 O O . ILE A 1 86 ? 18.010 -11.690 -25.851 1.00 90.19 86 ILE A O 1
ATOM 697 N N . ILE A 1 87 ? 16.477 -12.062 -24.244 1.00 90.31 87 ILE A N 1
ATOM 698 C CA . ILE A 1 87 ? 15.900 -13.277 -24.841 1.00 90.31 87 ILE A CA 1
ATOM 699 C C . ILE A 1 87 ? 14.559 -13.017 -25.530 1.00 90.31 87 ILE A C 1
ATOM 701 O O . ILE A 1 87 ? 14.160 -13.789 -26.395 1.00 90.31 87 ILE A O 1
ATOM 705 N N . SER A 1 88 ? 13.871 -11.933 -25.164 1.00 87.50 88 SER A N 1
ATOM 706 C CA . SER A 1 88 ? 12.623 -11.511 -25.798 1.00 87.50 88 SER A CA 1
ATOM 707 C C . SER A 1 88 ? 12.491 -9.995 -25.760 1.00 87.50 88 SER A C 1
ATOM 709 O O . SER A 1 88 ? 12.876 -9.350 -24.780 1.00 87.50 88 SER A O 1
ATOM 711 N N . TYR A 1 89 ? 11.951 -9.443 -26.842 1.00 83.75 89 TYR A N 1
ATOM 712 C CA . TYR A 1 89 ? 11.770 -8.017 -27.039 1.00 83.75 89 TYR A CA 1
ATOM 713 C C . TYR A 1 89 ? 10.491 -7.743 -27.842 1.00 83.75 89 TYR A C 1
ATOM 715 O O . TYR A 1 89 ? 10.332 -8.251 -28.953 1.00 83.75 89 TYR A O 1
ATOM 723 N N . SER A 1 90 ? 9.593 -6.928 -27.286 1.00 83.94 90 SER A N 1
ATOM 724 C CA . SER A 1 90 ? 8.387 -6.422 -27.942 1.00 83.94 90 SER A CA 1
ATOM 725 C C . SER A 1 90 ? 8.109 -4.972 -27.535 1.00 83.94 90 SER A C 1
ATOM 727 O O . SER A 1 90 ? 8.760 -4.422 -26.648 1.00 83.94 90 SER A O 1
ATOM 729 N N . VAL A 1 91 ? 7.109 -4.355 -28.171 1.00 82.56 91 VAL A N 1
ATOM 730 C CA . VAL A 1 91 ? 6.617 -3.022 -27.782 1.00 82.56 91 VAL A CA 1
ATOM 731 C C . VAL A 1 91 ? 6.087 -2.980 -26.344 1.00 82.56 91 VAL A C 1
ATOM 733 O O . VAL A 1 91 ? 6.145 -1.931 -25.714 1.00 82.56 91 VAL A O 1
ATOM 736 N N . ASP A 1 92 ? 5.644 -4.120 -25.810 1.00 85.12 92 ASP A N 1
ATOM 737 C CA . ASP A 1 92 ? 5.008 -4.216 -24.492 1.00 85.12 92 ASP A CA 1
ATOM 738 C C . ASP A 1 92 ? 5.947 -4.745 -23.401 1.00 85.12 92 ASP A C 1
ATOM 740 O O . ASP A 1 92 ? 5.640 -4.633 -22.213 1.00 85.12 92 ASP A O 1
ATOM 744 N N . SER A 1 93 ? 7.068 -5.380 -23.766 1.00 89.94 93 SER A N 1
ATOM 745 C CA . SER A 1 93 ? 7.972 -5.968 -22.774 1.00 89.94 93 SER A CA 1
ATOM 746 C C . SER A 1 93 ? 9.384 -6.252 -23.285 1.00 89.94 93 SER A C 1
ATOM 748 O O . SER A 1 93 ? 9.590 -6.598 -24.448 1.00 89.94 93 SER A O 1
ATOM 750 N N . ILE A 1 94 ? 10.352 -6.207 -22.369 1.00 90.12 94 ILE A N 1
ATOM 751 C CA . ILE A 1 94 ? 11.719 -6.708 -22.570 1.00 90.12 94 ILE A CA 1
ATOM 752 C C . ILE A 1 94 ? 11.976 -7.802 -21.538 1.00 90.12 94 ILE A C 1
ATOM 754 O O . ILE A 1 94 ? 11.653 -7.627 -20.366 1.00 90.12 94 ILE A O 1
ATOM 758 N N . THR A 1 95 ? 12.554 -8.930 -21.950 1.00 90.56 95 THR A N 1
ATOM 759 C CA . THR A 1 95 ? 12.975 -9.996 -21.028 1.00 90.56 95 THR A CA 1
ATOM 760 C C . THR A 1 95 ? 14.473 -10.241 -21.149 1.00 90.56 95 THR A C 1
ATOM 762 O O . THR A 1 95 ? 14.978 -10.551 -22.231 1.00 90.56 95 THR A O 1
ATOM 765 N N . ILE A 1 96 ? 15.172 -10.126 -20.023 1.00 90.12 96 ILE A N 1
ATOM 766 C CA . ILE A 1 96 ? 16.613 -10.315 -19.878 1.00 90.12 96 ILE A CA 1
ATOM 767 C C . ILE A 1 96 ? 16.857 -11.544 -19.005 1.00 90.12 96 ILE A C 1
ATOM 769 O O . ILE A 1 96 ? 16.369 -11.630 -17.882 1.00 90.12 96 ILE A O 1
ATOM 773 N N . MET A 1 97 ? 17.646 -12.481 -19.513 1.00 90.50 97 MET A N 1
ATOM 774 C CA . MET A 1 97 ? 18.145 -13.634 -18.776 1.00 90.50 97 MET A CA 1
ATOM 775 C C . MET A 1 97 ? 19.499 -13.281 -18.157 1.00 90.50 97 MET A C 1
ATOM 777 O O . MET A 1 97 ? 20.456 -13.010 -18.887 1.00 90.50 97 MET A O 1
ATOM 781 N N . ARG A 1 98 ? 19.575 -13.233 -16.824 1.00 87.94 98 ARG A N 1
ATOM 782 C CA . ARG A 1 98 ? 20.814 -12.894 -16.092 1.00 87.94 98 ARG A CA 1
ATOM 783 C C . ARG A 1 98 ? 21.651 -14.129 -15.768 1.00 87.94 98 ARG A C 1
ATOM 785 O O . ARG A 1 98 ? 22.876 -14.063 -15.769 1.00 87.94 98 ARG A O 1
ATOM 792 N N . SER A 1 99 ? 20.980 -15.250 -15.538 1.00 83.38 99 SER A N 1
ATOM 793 C CA . SER A 1 99 ? 21.542 -16.583 -15.328 1.00 83.38 99 SER A CA 1
ATOM 794 C C . SER A 1 99 ? 20.542 -17.628 -15.831 1.00 83.38 99 SER A C 1
ATOM 796 O O . SER A 1 99 ? 19.427 -17.275 -16.221 1.00 83.38 99 SER A O 1
ATOM 798 N N . ASP A 1 100 ? 20.899 -18.911 -15.768 1.00 81.69 100 ASP A N 1
ATOM 799 C CA . ASP A 1 100 ? 19.999 -20.012 -16.142 1.00 81.69 100 ASP A CA 1
ATOM 800 C C . ASP A 1 100 ? 18.730 -20.092 -15.266 1.00 81.69 100 ASP A C 1
ATOM 802 O O . ASP A 1 100 ? 17.774 -20.776 -15.627 1.00 81.69 100 ASP A O 1
ATOM 806 N N . SER A 1 101 ? 18.696 -19.390 -14.126 1.00 79.56 101 SER A N 1
ATOM 807 C CA . SER A 1 101 ? 17.580 -19.392 -13.172 1.00 79.56 101 SER A CA 1
ATOM 808 C C . SER A 1 101 ? 16.934 -18.022 -12.934 1.00 79.56 101 SER A C 1
ATOM 810 O O . SER A 1 101 ? 15.949 -17.944 -12.200 1.00 79.56 101 SER A O 1
ATOM 812 N N . GLU A 1 102 ? 17.439 -16.939 -13.538 1.00 83.38 102 GLU A N 1
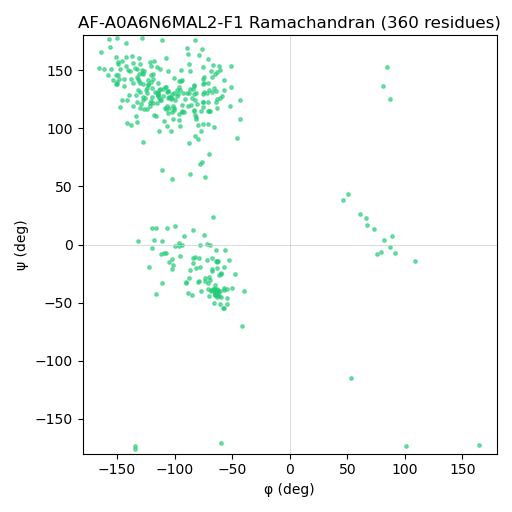ATOM 813 C CA . GLU A 1 102 ? 16.965 -15.574 -13.273 1.00 83.38 102 GLU A CA 1
ATOM 814 C C . GLU A 1 102 ? 16.504 -14.856 -14.550 1.00 83.38 102 GLU A C 1
ATOM 816 O O . GLU A 1 102 ? 17.301 -14.537 -15.441 1.00 83.38 102 GLU A O 1
ATOM 821 N N . LEU A 1 103 ? 15.204 -14.532 -14.588 1.00 87.12 103 LEU A N 1
ATOM 822 C CA . LEU A 1 103 ? 14.568 -13.728 -15.630 1.00 87.12 103 LEU A CA 1
ATOM 823 C C . LEU A 1 103 ? 14.103 -12.374 -15.083 1.00 87.12 103 LEU A C 1
ATOM 825 O O . LEU A 1 103 ? 13.281 -12.286 -14.166 1.00 87.12 103 LEU A O 1
ATOM 829 N N . VAL A 1 104 ? 14.581 -11.313 -15.723 1.00 89.19 104 VAL A N 1
ATOM 830 C CA . VAL A 1 104 ? 14.171 -9.931 -15.482 1.00 89.19 104 VAL A CA 1
ATOM 831 C C . VAL A 1 104 ? 13.262 -9.485 -16.617 1.00 89.19 104 VAL A C 1
ATOM 833 O O . VAL A 1 104 ? 13.671 -9.421 -17.773 1.00 89.19 104 VAL A O 1
ATOM 836 N N . LYS A 1 105 ? 12.019 -9.167 -16.281 1.00 91.25 105 LYS A N 1
ATOM 837 C CA . LYS A 1 105 ? 10.987 -8.677 -17.180 1.00 91.25 105 LYS A CA 1
ATOM 838 C C . LYS A 1 105 ? 10.780 -7.198 -16.919 1.00 91.25 105 LYS A C 1
ATOM 840 O O . LYS A 1 105 ? 10.593 -6.772 -15.779 1.00 91.25 105 LYS A O 1
ATOM 845 N N . MET A 1 106 ? 10.778 -6.440 -17.998 1.00 92.44 106 MET A N 1
ATOM 846 C CA . MET A 1 106 ? 10.531 -5.013 -18.020 1.00 92.44 106 MET A CA 1
ATOM 847 C C . MET A 1 106 ? 9.301 -4.726 -18.859 1.00 92.44 106 MET A C 1
ATOM 849 O O . MET A 1 106 ? 9.067 -5.405 -19.858 1.00 92.44 106 MET A O 1
ATOM 853 N N . VAL A 1 107 ? 8.554 -3.701 -18.478 1.00 93.44 107 VAL A N 1
ATOM 854 C CA . VAL A 1 107 ? 7.418 -3.171 -19.242 1.00 93.44 107 VAL A CA 1
ATOM 855 C C . VAL A 1 107 ? 7.592 -1.660 -19.406 1.00 93.44 107 VAL A C 1
ATOM 857 O O . VAL A 1 107 ? 8.233 -1.040 -18.549 1.00 93.44 107 VAL A O 1
ATOM 860 N N . PRO A 1 108 ? 7.084 -1.055 -20.490 1.00 92.19 108 PRO A N 1
ATOM 861 C CA . PRO A 1 108 ? 7.180 0.386 -20.665 1.00 92.19 108 PRO A CA 1
ATOM 862 C C . PRO A 1 108 ? 6.304 1.090 -19.626 1.00 92.19 108 PRO A C 1
ATOM 864 O O . PRO A 1 108 ? 5.265 0.563 -19.216 1.00 92.19 108 PRO A O 1
ATOM 867 N N . LEU A 1 109 ? 6.703 2.290 -19.203 1.00 90.50 109 LEU A N 1
ATOM 868 C CA . LEU A 1 109 ? 5.785 3.150 -18.464 1.00 90.50 109 LEU A CA 1
ATOM 869 C C . LEU A 1 109 ? 4.757 3.744 -19.431 1.00 90.50 109 LEU A C 1
ATOM 871 O O . LEU A 1 109 ? 5.090 4.144 -20.544 1.00 90.50 109 LEU A O 1
ATOM 875 N N . VAL A 1 110 ? 3.502 3.792 -18.989 1.00 79.69 110 VAL A N 1
ATOM 876 C CA . VAL A 1 110 ? 2.385 4.367 -19.746 1.00 79.69 110 VAL A CA 1
ATOM 877 C C . VAL A 1 110 ? 1.960 5.649 -19.054 1.00 79.69 110 VAL A C 1
ATOM 879 O O . VAL A 1 110 ? 1.749 5.641 -17.839 1.00 79.69 110 VAL A O 1
ATOM 882 N N . GLU A 1 111 ? 1.870 6.752 -19.798 1.00 81.19 111 GLU A N 1
ATOM 883 C CA . GLU A 1 111 ? 1.426 8.020 -19.222 1.00 81.19 111 GLU A CA 1
ATOM 884 C C . GLU A 1 111 ? 0.000 7.869 -18.656 1.00 81.19 111 GLU A C 1
ATOM 886 O O . GLU A 1 111 ? -0.908 7.433 -19.372 1.00 81.19 111 GLU A O 1
ATOM 891 N N . PRO A 1 112 ? -0.217 8.208 -17.376 1.00 80.69 112 PRO A N 1
ATOM 892 C CA . PRO A 1 112 ? -1.523 8.111 -16.755 1.00 80.69 112 PRO A CA 1
ATOM 893 C C . PRO A 1 112 ? -2.459 9.190 -17.302 1.00 80.69 112 PRO A C 1
ATOM 895 O O . PRO A 1 112 ? -2.106 10.366 -17.385 1.00 80.69 112 PRO A O 1
ATOM 898 N N . ALA A 1 113 ? -3.712 8.824 -17.554 1.00 79.94 113 ALA A N 1
ATOM 899 C CA . ALA A 1 113 ? -4.799 9.766 -17.783 1.00 79.94 113 ALA A CA 1
ATOM 900 C C . ALA A 1 113 ? -5.282 10.347 -16.438 1.00 79.94 113 ALA A C 1
ATOM 902 O O . ALA A 1 113 ? -6.360 10.010 -15.946 1.00 79.94 113 ALA A O 1
ATOM 903 N N . THR A 1 114 ? -4.460 11.180 -15.794 1.00 80.06 114 THR A N 1
ATOM 904 C CA . THR A 1 114 ? -4.830 11.893 -14.560 1.00 80.06 114 THR A CA 1
ATOM 905 C C . THR A 1 114 ? -4.226 13.294 -14.504 1.00 80.06 114 THR A C 1
ATOM 907 O O . THR A 1 114 ? -3.091 13.515 -14.919 1.00 80.06 114 THR A O 1
ATOM 910 N N . SER A 1 115 ? -4.989 14.249 -13.966 1.00 79.50 115 SER A N 1
ATOM 911 C CA . SER A 1 115 ? -4.531 15.615 -13.683 1.00 79.50 115 SER A CA 1
ATOM 912 C C . SER A 1 115 ? -4.023 15.791 -12.248 1.00 79.50 115 SER A C 1
ATOM 914 O O . SER A 1 115 ? -3.651 16.900 -11.865 1.00 79.50 115 SER A O 1
ATOM 916 N N . LEU A 1 116 ? -4.062 14.735 -11.429 1.00 86.69 116 LEU A N 1
ATOM 917 C CA . LEU A 1 116 ? -3.702 14.811 -10.017 1.00 86.69 116 LEU A CA 1
ATOM 918 C C . LEU A 1 116 ? -2.181 14.921 -9.837 1.00 86.69 116 LEU A C 1
ATOM 920 O O . LEU A 1 116 ? -1.399 14.341 -10.591 1.00 86.69 116 LEU A O 1
ATOM 924 N N . SER A 1 117 ? -1.746 15.680 -8.828 1.00 89.94 117 SER A N 1
ATOM 925 C CA . SER A 1 117 ? -0.333 15.741 -8.440 1.00 89.94 117 SER A CA 1
ATOM 926 C C . SER A 1 117 ? 0.063 14.517 -7.605 1.00 89.94 117 SER A C 1
ATOM 928 O O . SER A 1 117 ? -0.796 13.831 -7.050 1.00 89.94 117 SER A O 1
ATOM 930 N N . LYS A 1 118 ? 1.377 14.263 -7.477 1.00 88.75 118 LYS A N 1
ATOM 931 C CA . LYS A 1 118 ? 1.911 13.224 -6.575 1.00 88.75 118 LYS A CA 1
ATOM 932 C C . LYS A 1 118 ? 1.391 13.437 -5.157 1.00 88.75 118 LYS A C 1
ATOM 934 O O . LYS A 1 118 ? 0.843 12.515 -4.570 1.00 88.75 118 LYS A O 1
ATOM 939 N N . ASP A 1 119 ? 1.538 14.658 -4.653 1.00 89.50 119 ASP A N 1
ATOM 940 C CA . ASP A 1 119 ? 1.191 14.999 -3.275 1.00 89.50 119 ASP A CA 1
ATOM 941 C C . ASP A 1 119 ? -0.313 14.860 -3.036 1.00 89.50 119 ASP A C 1
ATOM 943 O O . ASP A 1 119 ? -0.731 14.329 -2.014 1.00 89.50 119 ASP A O 1
ATOM 947 N N . TYR A 1 120 ? -1.144 15.243 -4.010 1.00 91.44 120 TYR A N 1
ATOM 948 C CA . TYR A 1 120 ? -2.587 15.050 -3.902 1.00 91.44 120 TYR A CA 1
ATOM 949 C C . TYR A 1 120 ? -2.967 13.564 -3.879 1.00 91.44 120 TYR A C 1
ATOM 951 O O . TYR A 1 120 ? -3.797 13.160 -3.066 1.00 91.44 120 TYR A O 1
ATOM 959 N N . LEU A 1 121 ? -2.363 12.739 -4.743 1.00 89.94 121 LEU A N 1
ATOM 960 C CA . LEU A 1 121 ? -2.584 11.288 -4.735 1.00 89.94 121 LEU A CA 1
ATOM 961 C C . LEU A 1 121 ? -2.124 10.655 -3.419 1.00 89.94 121 LEU A C 1
ATOM 963 O O . LEU A 1 121 ? -2.843 9.829 -2.866 1.00 89.94 121 LEU A O 1
ATOM 967 N N . LEU A 1 122 ? -0.965 11.071 -2.906 1.00 89.38 122 LEU A N 1
ATOM 968 C CA . LEU A 1 122 ? -0.426 10.635 -1.622 1.00 89.38 122 LEU A CA 1
ATOM 969 C C . LEU A 1 122 ? -1.413 10.936 -0.482 1.00 89.38 122 LEU A C 1
ATOM 971 O O . LEU A 1 122 ? -1.832 10.022 0.225 1.00 89.38 122 LEU A O 1
ATOM 975 N N . GLU A 1 123 ? -1.843 12.192 -0.341 1.00 89.50 123 GLU A N 1
ATOM 976 C CA . GLU A 1 123 ? -2.814 12.591 0.686 1.00 89.50 123 GLU A CA 1
ATOM 977 C C . GLU A 1 123 ? -4.154 11.861 0.527 1.00 89.50 123 GLU A C 1
ATOM 979 O O . GLU A 1 123 ? -4.744 11.413 1.511 1.00 89.50 123 GLU A O 1
ATOM 984 N N . THR A 1 124 ? -4.619 11.680 -0.712 1.00 89.88 124 THR A N 1
ATOM 985 C CA . THR A 1 124 ? -5.870 10.968 -1.008 1.00 89.88 124 THR A CA 1
ATOM 986 C C . THR A 1 124 ? -5.787 9.504 -0.578 1.00 89.88 124 THR A C 1
ATOM 988 O O . THR A 1 124 ? -6.706 9.024 0.089 1.00 89.88 124 THR A O 1
ATOM 991 N N . LEU A 1 125 ? -4.676 8.820 -0.883 1.00 90.25 125 LEU A N 1
ATOM 992 C CA . LEU A 1 125 ? -4.429 7.435 -0.477 1.00 90.25 125 LEU A CA 1
ATOM 993 C C . LEU A 1 125 ? -4.434 7.283 1.047 1.00 90.25 125 LEU A C 1
ATOM 995 O O . LEU A 1 125 ? -5.098 6.386 1.554 1.00 90.25 125 LEU A O 1
ATOM 999 N N . ILE A 1 126 ? -3.770 8.188 1.770 1.00 87.25 126 ILE A N 1
ATOM 1000 C CA . ILE A 1 126 ? -3.658 8.132 3.237 1.00 87.25 126 ILE A CA 1
ATOM 1001 C C . ILE A 1 126 ? -4.956 8.516 3.954 1.00 87.25 126 ILE A C 1
ATOM 1003 O O . ILE A 1 126 ? -5.220 8.075 5.071 1.00 87.25 126 ILE A O 1
ATOM 1007 N N . SER A 1 127 ? -5.783 9.362 3.342 1.00 83.62 127 SER A N 1
ATOM 1008 C CA . SER A 1 127 ? -6.952 9.931 4.017 1.00 83.62 127 SER A CA 1
ATOM 1009 C C . SER A 1 127 ? -8.057 8.924 4.346 1.00 83.62 127 SER A C 1
ATOM 1011 O O . SER A 1 127 ? -9.011 9.283 5.032 1.00 83.62 127 SER A O 1
ATOM 1013 N N . THR A 1 128 ? -8.014 7.701 3.817 1.00 85.81 128 THR A N 1
ATOM 1014 C CA . THR A 1 128 ? -9.136 6.760 3.883 1.00 85.81 128 THR A CA 1
ATOM 1015 C C . THR A 1 128 ? -8.702 5.334 3.559 1.00 85.81 128 THR A C 1
ATOM 1017 O O . THR A 1 128 ? -7.636 5.114 2.991 1.00 85.81 128 THR A O 1
ATOM 1020 N N . GLY A 1 129 ? -9.569 4.373 3.869 1.00 89.31 129 GLY A N 1
ATOM 1021 C CA . GLY A 1 129 ? -9.417 3.000 3.405 1.00 89.31 129 GLY A CA 1
ATOM 1022 C C . GLY A 1 129 ? -9.790 2.856 1.928 1.00 89.31 129 GLY A C 1
ATOM 1023 O O . GLY A 1 129 ? -10.638 3.586 1.397 1.00 89.31 129 GLY A O 1
ATOM 1024 N N . TRP A 1 130 ? -9.182 1.872 1.274 1.00 92.31 130 TRP A N 1
ATOM 1025 C CA . TRP A 1 130 ? -9.408 1.539 -0.128 1.00 92.31 130 TRP A CA 1
ATOM 1026 C C . TRP A 1 130 ? -9.842 0.094 -0.270 1.00 92.31 130 TRP A C 1
ATOM 1028 O O . TRP A 1 130 ? -9.296 -0.808 0.353 1.00 92.31 130 TRP A O 1
ATOM 1038 N N . LYS A 1 131 ? -10.823 -0.130 -1.131 1.00 92.69 131 LYS A N 1
ATOM 1039 C CA . LYS A 1 131 ? -11.241 -1.450 -1.569 1.00 92.69 131 LYS A CA 1
ATOM 1040 C C . LYS A 1 131 ? -10.492 -1.780 -2.854 1.00 92.69 131 LYS A C 1
ATOM 1042 O O . LYS A 1 131 ? -10.700 -1.112 -3.865 1.00 92.69 131 LYS A O 1
ATOM 1047 N N . ILE A 1 132 ? -9.622 -2.779 -2.813 1.00 90.31 132 ILE A N 1
ATOM 1048 C CA . ILE A 1 132 ? -8.858 -3.240 -3.968 1.00 90.31 132 ILE A CA 1
ATOM 1049 C C . ILE A 1 132 ? -9.601 -4.418 -4.577 1.00 90.31 132 ILE A C 1
ATOM 1051 O O . ILE A 1 132 ? -9.717 -5.482 -3.969 1.00 90.31 132 ILE A O 1
ATOM 1055 N N . SER A 1 133 ? -10.123 -4.194 -5.777 1.00 87.56 133 SER A N 1
ATOM 1056 C CA . SER A 1 133 ? -10.889 -5.178 -6.527 1.00 87.56 133 SER A CA 1
ATOM 1057 C C . SER A 1 133 ? -10.013 -5.884 -7.548 1.00 87.56 133 SER A C 1
ATOM 1059 O O . SER A 1 133 ? -9.296 -5.257 -8.333 1.00 87.56 133 SER A O 1
ATOM 1061 N N . THR A 1 134 ? -10.130 -7.206 -7.571 1.00 77.25 134 THR A N 1
ATOM 1062 C CA . THR A 1 134 ? -9.535 -8.077 -8.576 1.00 77.25 134 THR A CA 1
ATOM 1063 C C . THR A 1 134 ? -10.577 -9.101 -9.032 1.00 77.25 134 THR A C 1
ATOM 1065 O O . THR A 1 134 ? -11.473 -9.397 -8.259 1.00 77.25 134 THR A O 1
ATOM 1068 N N . ASN A 1 135 ? -10.528 -9.624 -10.265 1.00 60.22 135 ASN A N 1
ATOM 1069 C CA . ASN A 1 135 ? -11.586 -10.489 -10.839 1.00 60.22 135 ASN A CA 1
ATOM 1070 C C . ASN A 1 135 ? -12.081 -11.609 -9.884 1.00 60.22 135 ASN A C 1
ATOM 1072 O O . ASN A 1 135 ? -11.521 -12.704 -9.894 1.00 60.22 135 ASN A O 1
ATOM 1076 N N . GLY A 1 136 ? -13.132 -11.328 -9.099 1.00 63.53 136 GLY A N 1
ATOM 1077 C CA . GLY A 1 136 ? -13.784 -12.243 -8.153 1.00 63.53 136 GLY A CA 1
ATOM 1078 C C . GLY A 1 136 ? -13.566 -11.969 -6.656 1.00 63.53 136 GLY A C 1
ATOM 1079 O O . GLY A 1 136 ? -14.325 -12.506 -5.857 1.00 63.53 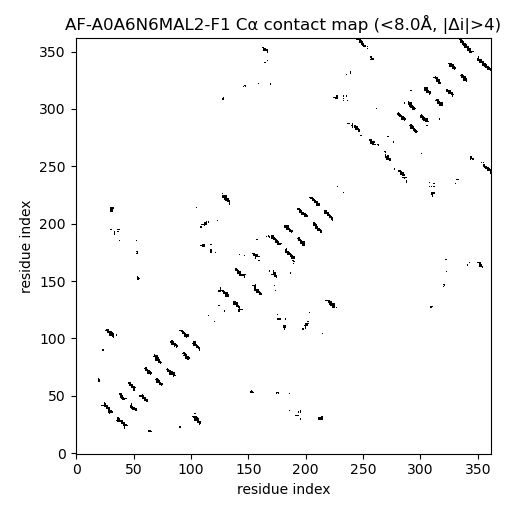136 GLY A O 1
ATOM 1080 N N . GLU A 1 137 ? -12.597 -11.137 -6.262 1.00 74.00 137 GLU A N 1
ATOM 1081 C CA . GLU A 1 137 ? -12.249 -10.910 -4.852 1.00 74.00 137 GLU A CA 1
ATOM 1082 C C . GLU A 1 137 ? -11.985 -9.435 -4.557 1.00 74.00 137 GLU A C 1
ATOM 1084 O O . GLU A 1 137 ? -11.377 -8.710 -5.349 1.00 74.00 137 GLU A O 1
ATOM 1089 N N . ASP A 1 138 ? -12.422 -9.013 -3.376 1.00 84.44 138 ASP A N 1
ATOM 1090 C CA . ASP A 1 138 ? -12.199 -7.676 -2.863 1.00 84.44 138 ASP A CA 1
ATOM 1091 C C . ASP A 1 138 ? -11.524 -7.765 -1.501 1.00 84.44 138 ASP A C 1
ATOM 1093 O O . ASP A 1 138 ? -11.983 -8.490 -0.618 1.00 84.44 138 ASP A O 1
ATOM 1097 N N . TYR A 1 139 ? -10.477 -6.974 -1.308 1.00 82.56 139 TYR A N 1
ATOM 1098 C CA . TYR A 1 139 ? -9.860 -6.801 -0.002 1.00 82.56 139 TYR A CA 1
ATOM 1099 C C . TYR A 1 139 ? -9.689 -5.319 0.301 1.00 82.56 139 TYR A C 1
ATOM 1101 O O . TYR A 1 139 ? -9.669 -4.472 -0.595 1.00 82.56 139 TYR A O 1
ATOM 1109 N N . ARG A 1 140 ? -9.632 -4.990 1.588 1.00 86.38 140 ARG A N 1
ATOM 1110 C CA . ARG A 1 140 ? -9.413 -3.621 2.044 1.00 86.38 140 ARG A CA 1
ATOM 1111 C C . ARG A 1 140 ? -7.924 -3.391 2.283 1.00 86.38 140 ARG A C 1
ATOM 1113 O O . ARG A 1 140 ? -7.249 -4.272 2.805 1.00 86.38 140 ARG A O 1
ATOM 1120 N N . MET A 1 141 ? -7.452 -2.203 1.932 1.00 86.88 141 MET A N 1
ATOM 1121 C CA . MET A 1 141 ? -6.120 -1.709 2.247 1.00 86.88 141 MET A CA 1
ATOM 1122 C C . MET A 1 141 ? -6.205 -0.292 2.815 1.00 86.88 141 MET A C 1
ATOM 1124 O O . MET A 1 141 ? -6.865 0.569 2.228 1.00 86.88 141 MET A O 1
ATOM 1128 N N . ASP A 1 142 ? -5.510 -0.041 3.918 1.00 86.69 142 ASP A N 1
ATOM 1129 C CA . ASP A 1 142 ? -5.355 1.291 4.506 1.00 86.69 142 ASP A CA 1
ATOM 1130 C C . ASP A 1 142 ? -3.893 1.730 4.385 1.00 86.69 142 ASP A C 1
ATOM 1132 O O . ASP A 1 142 ? -2.971 0.962 4.662 1.00 86.69 142 ASP A O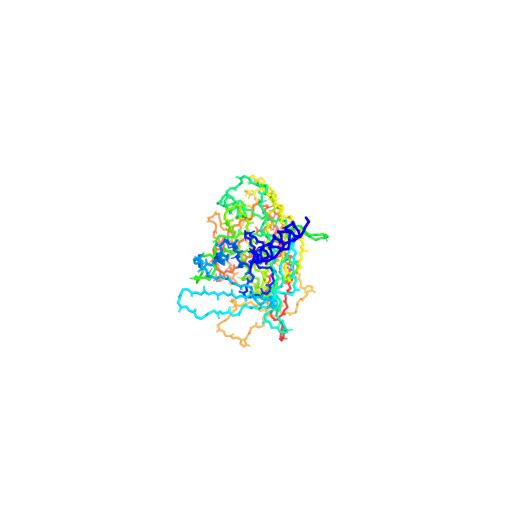 1
ATOM 1136 N N . PHE A 1 143 ? -3.674 2.968 3.942 1.00 85.75 143 PHE A N 1
ATOM 1137 C CA . PHE A 1 143 ? -2.344 3.540 3.743 1.00 85.75 143 PHE A CA 1
ATOM 1138 C C . PHE A 1 143 ? -2.021 4.529 4.871 1.00 85.75 143 PHE A C 1
ATOM 1140 O O . PHE A 1 143 ? -2.781 5.458 5.127 1.00 85.75 143 PHE A O 1
ATOM 1147 N N . GLY A 1 144 ? -0.881 4.361 5.538 1.00 81.56 144 GLY A N 1
ATOM 1148 C CA . GLY A 1 144 ? -0.404 5.215 6.629 1.00 81.56 144 GLY A CA 1
ATOM 1149 C C . GLY A 1 144 ? 0.890 5.959 6.288 1.00 81.56 144 GLY A C 1
ATOM 1150 O O . GLY A 1 144 ? 1.691 5.484 5.490 1.00 81.56 144 GLY A O 1
ATOM 1151 N N . LYS A 1 145 ? 1.117 7.128 6.911 1.00 75.00 145 LYS A N 1
ATOM 1152 C CA . LYS A 1 145 ? 2.317 7.972 6.693 1.00 75.00 145 LYS A CA 1
ATOM 1153 C C . LYS A 1 145 ? 3.564 7.535 7.471 1.00 75.00 145 LYS A 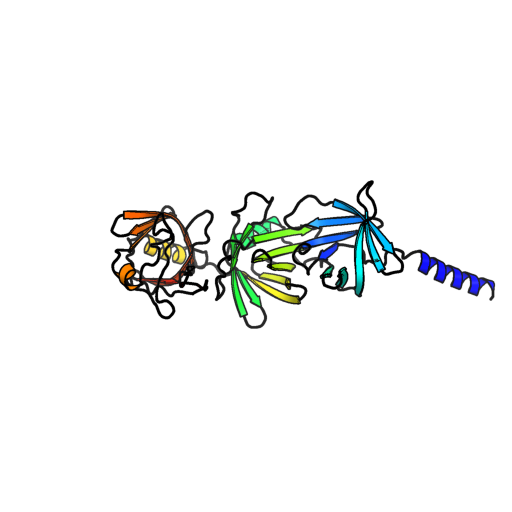C 1
ATOM 1155 O O . LYS A 1 145 ? 4.669 7.937 7.121 1.00 75.00 145 LYS A O 1
ATOM 1160 N N . ASN A 1 146 ? 3.404 6.752 8.530 1.00 68.00 146 ASN A N 1
ATOM 1161 C CA . ASN A 1 146 ? 4.496 6.432 9.446 1.00 68.00 146 ASN A CA 1
ATOM 1162 C C . ASN A 1 146 ? 5.048 5.047 9.128 1.00 68.00 146 ASN A C 1
ATOM 1164 O O . ASN A 1 146 ? 4.282 4.098 9.027 1.00 68.00 146 ASN A O 1
ATOM 1168 N N . HIS A 1 147 ? 6.366 4.922 8.986 1.00 60.56 147 HIS A N 1
ATOM 1169 C CA . HIS A 1 147 ? 7.025 3.639 8.774 1.00 60.56 147 HIS A CA 1
ATOM 1170 C C . HIS A 1 147 ? 8.031 3.345 9.878 1.00 60.56 147 HIS A C 1
ATOM 1172 O O . HIS A 1 147 ? 8.760 4.227 10.325 1.00 60.56 147 HIS A O 1
ATOM 1178 N N . GLN A 1 148 ? 8.068 2.081 10.294 1.00 54.53 148 GLN A N 1
ATOM 1179 C CA . GLN A 1 148 ? 8.768 1.622 11.494 1.00 54.53 148 GLN A CA 1
ATOM 1180 C C . GLN A 1 148 ? 10.290 1.496 11.292 1.00 54.53 148 GLN A C 1
ATOM 1182 O O . GLN A 1 148 ? 11.055 1.506 12.253 1.00 54.53 148 GLN A O 1
ATOM 1187 N N . TYR A 1 149 ? 10.758 1.413 10.040 1.00 51.47 149 TYR A N 1
ATOM 1188 C CA . TYR A 1 149 ? 12.176 1.219 9.730 1.00 51.47 149 TYR A CA 1
ATOM 1189 C C . TYR A 1 149 ? 12.833 2.523 9.278 1.00 51.47 149 TYR A C 1
ATOM 1191 O O . TYR A 1 149 ? 12.781 2.889 8.103 1.00 51.47 149 TYR A O 1
ATOM 1199 N N . GLY A 1 150 ? 13.505 3.195 10.217 1.00 41.41 150 GLY A N 1
ATOM 1200 C CA . GLY A 1 150 ? 14.204 4.478 10.041 1.00 41.41 150 GLY A CA 1
ATOM 1201 C C . GLY A 1 150 ? 15.443 4.472 9.130 1.00 41.41 150 GLY A C 1
ATOM 1202 O O . GLY A 1 150 ? 16.307 5.329 9.279 1.00 41.41 150 GLY A O 1
ATOM 1203 N N . LEU A 1 151 ? 15.567 3.515 8.202 1.00 45.22 151 LEU A N 1
ATOM 1204 C CA . LEU A 1 151 ? 16.737 3.352 7.324 1.00 45.22 151 LEU A CA 1
ATOM 1205 C C . LEU A 1 151 ? 16.464 3.665 5.843 1.00 45.22 151 LEU A C 1
ATOM 1207 O O . LEU A 1 151 ? 17.357 3.489 5.014 1.00 45.22 151 LEU A O 1
ATOM 1211 N N . ARG A 1 152 ? 15.257 4.111 5.472 1.00 48.22 152 ARG A N 1
ATOM 1212 C CA . ARG A 1 152 ? 14.921 4.457 4.080 1.00 48.22 152 ARG A CA 1
ATOM 1213 C C . ARG A 1 152 ? 14.244 5.819 4.004 1.00 48.22 152 ARG A C 1
ATOM 1215 O O . ARG A 1 152 ? 13.428 6.157 4.854 1.00 48.22 152 ARG A O 1
ATOM 1222 N N . SER A 1 153 ? 14.588 6.590 2.977 1.00 50.41 153 SER A N 1
ATOM 1223 C CA . SER A 1 153 ? 13.998 7.891 2.648 1.00 50.41 153 SER A CA 1
ATOM 1224 C C . SER A 1 153 ? 12.586 7.728 2.058 1.00 50.41 153 SER A C 1
ATOM 1226 O O . SER A 1 153 ? 12.351 8.172 0.942 1.00 50.41 153 SER A O 1
ATOM 1228 N N . GLU A 1 154 ? 11.683 7.089 2.817 1.00 56.09 154 GLU A N 1
ATOM 1229 C CA . GLU A 1 154 ? 10.411 6.436 2.431 1.00 56.09 154 GLU A CA 1
ATOM 1230 C C . GLU A 1 154 ? 10.619 4.971 1.991 1.00 56.09 154 GLU A C 1
ATOM 1232 O O . GLU A 1 154 ? 11.469 4.672 1.153 1.00 56.09 154 GLU A O 1
ATOM 1237 N N . PRO A 1 155 ? 9.908 4.021 2.619 1.00 66.19 155 PRO A N 1
ATOM 1238 C CA . PRO A 1 155 ? 8.504 3.824 2.269 1.00 66.19 155 PRO A CA 1
ATOM 1239 C C . PRO A 1 155 ? 7.551 4.088 3.434 1.00 66.19 155 PRO A C 1
ATOM 1241 O O . PRO A 1 155 ? 7.952 4.048 4.586 1.00 66.19 155 PRO A O 1
ATOM 1244 N N . TYR A 1 156 ? 6.301 4.374 3.100 1.00 77.38 156 TYR A N 1
ATOM 1245 C CA . TYR A 1 156 ? 5.151 4.502 3.986 1.00 77.38 156 TYR A CA 1
ATOM 1246 C C . TYR A 1 156 ? 4.640 3.114 4.427 1.00 77.38 156 TYR A C 1
ATOM 1248 O O . TYR A 1 156 ? 5.045 2.101 3.857 1.00 77.38 156 TYR A O 1
ATOM 1256 N N . GLN A 1 157 ? 3.749 3.036 5.419 1.00 79.62 157 GLN A N 1
ATOM 1257 C CA . GLN A 1 157 ? 3.169 1.767 5.892 1.00 79.62 157 GLN A CA 1
ATOM 1258 C C . GLN A 1 157 ? 1.808 1.499 5.247 1.00 79.62 157 GLN A C 1
ATOM 1260 O O . GLN A 1 157 ? 1.024 2.428 5.066 1.00 79.62 157 GLN A O 1
ATOM 1265 N N . ALA A 1 158 ? 1.521 0.251 4.889 1.00 80.12 158 ALA A N 1
ATOM 1266 C CA . ALA A 1 158 ? 0.210 -0.184 4.409 1.00 80.12 158 ALA A CA 1
ATOM 1267 C C . ALA A 1 158 ? -0.342 -1.289 5.313 1.00 80.12 158 ALA A C 1
ATOM 1269 O O . ALA A 1 158 ? 0.416 -1.968 5.999 1.00 80.12 158 ALA A O 1
ATOM 1270 N N . VAL A 1 159 ? -1.662 -1.454 5.318 1.00 78.56 159 VAL A N 1
ATOM 1271 C CA . VAL A 1 159 ? -2.352 -2.492 6.084 1.00 78.56 159 VAL A CA 1
ATOM 1272 C C . VAL A 1 159 ? -3.360 -3.179 5.180 1.00 78.56 159 VAL A C 1
ATOM 1274 O O . VAL A 1 159 ? -4.404 -2.607 4.873 1.00 78.56 159 VAL A O 1
ATOM 1277 N N . SER A 1 160 ? -3.067 -4.402 4.745 1.00 78.38 160 SER A N 1
ATOM 1278 C CA . SER A 1 160 ? -4.047 -5.263 4.086 1.00 78.38 160 SER A CA 1
ATOM 1279 C C . SER A 1 160 ? -4.943 -5.969 5.109 1.00 78.38 160 SER A C 1
ATOM 1281 O O . SER A 1 160 ? -4.476 -6.610 6.050 1.00 78.38 160 SER A O 1
ATOM 1283 N N . HIS A 1 161 ? -6.256 -5.903 4.902 1.00 73.56 161 HIS A N 1
ATOM 1284 C CA . HIS A 1 161 ? -7.271 -6.546 5.742 1.00 73.56 161 HIS A CA 1
ATOM 1285 C C . HIS A 1 161 ? -7.810 -7.832 5.079 1.00 73.56 161 HIS A C 1
ATOM 1287 O O . HIS A 1 161 ? -9.009 -7.954 4.817 1.00 73.56 161 HIS A O 1
ATOM 1293 N N . GLY A 1 162 ? -6.913 -8.770 4.745 1.00 60.56 162 GLY A N 1
ATOM 1294 C CA . GLY A 1 162 ? -7.235 -10.067 4.123 1.00 60.56 162 GLY A CA 1
ATOM 1295 C C . GLY A 1 162 ? -7.524 -11.210 5.116 1.00 60.56 162 GLY A C 1
ATOM 1296 O O . GLY A 1 162 ? -7.259 -11.097 6.308 1.00 60.56 162 GLY A O 1
ATOM 1297 N N . PHE A 1 163 ? -8.041 -12.344 4.611 1.00 46.28 163 PHE A N 1
ATOM 1298 C CA . PHE A 1 163 ? -8.462 -13.528 5.395 1.00 46.28 163 PHE A CA 1
ATOM 1299 C C . PHE A 1 163 ? -7.335 -14.253 6.160 1.00 46.28 163 PHE A C 1
ATOM 1301 O O . PHE A 1 163 ? -7.616 -15.087 7.016 1.00 46.28 163 PHE A O 1
ATOM 1308 N N . ILE A 1 164 ? -6.068 -13.965 5.858 1.00 46.09 164 ILE A N 1
ATOM 1309 C CA . ILE A 1 164 ? -4.900 -14.595 6.481 1.00 46.09 164 ILE A CA 1
ATOM 1310 C C . ILE A 1 164 ? -3.891 -13.480 6.752 1.00 46.09 164 ILE A C 1
ATOM 1312 O O . ILE A 1 164 ? -3.235 -12.994 5.830 1.00 46.09 164 ILE A O 1
ATOM 1316 N N . LYS A 1 165 ? -3.784 -13.049 8.012 1.00 44.22 165 LYS A N 1
ATOM 1317 C CA . LYS A 1 165 ? -2.709 -12.158 8.454 1.00 44.22 165 LYS A CA 1
ATOM 1318 C C . LYS A 1 165 ? -1.424 -12.973 8.462 1.00 44.22 165 LYS A C 1
ATOM 1320 O O . LYS A 1 165 ? -1.244 -13.828 9.319 1.00 44.22 165 LYS A O 1
ATOM 1325 N N . TRP A 1 166 ? -0.556 -12.780 7.477 1.00 42.97 166 TRP A N 1
ATOM 1326 C CA . TRP A 1 166 ? 0.775 -13.373 7.546 1.00 42.97 166 TRP A CA 1
ATOM 1327 C C . TRP A 1 166 ? 1.451 -12.883 8.838 1.00 42.97 166 TRP A C 1
ATOM 1329 O O . TRP A 1 166 ? 1.309 -11.698 9.137 1.00 42.97 166 TRP A O 1
ATOM 1339 N N . PRO A 1 167 ? 2.224 -13.716 9.564 1.00 40.72 167 PRO A N 1
ATOM 1340 C CA . PRO A 1 167 ? 2.942 -13.306 10.785 1.00 40.72 167 PRO A CA 1
ATOM 1341 C C . PRO A 1 167 ? 3.895 -12.108 10.599 1.00 40.72 167 PRO A C 1
ATOM 1343 O O . PRO A 1 167 ? 4.533 -11.645 11.534 1.00 40.72 167 PRO A O 1
ATOM 1346 N N . THR A 1 168 ? 4.049 -11.640 9.359 1.00 45.78 168 THR A N 1
ATOM 1347 C CA . THR A 1 168 ? 4.888 -10.524 8.931 1.00 45.78 168 THR A CA 1
ATOM 1348 C C . THR A 1 168 ? 4.080 -9.361 8.341 1.00 45.78 168 THR A C 1
ATOM 1350 O O . THR A 1 168 ? 4.670 -8.516 7.667 1.00 45.78 168 THR A O 1
ATOM 1353 N N . SER A 1 169 ? 2.751 -9.311 8.518 1.00 48.31 169 SER A N 1
ATOM 1354 C CA . SER A 1 169 ? 1.905 -8.193 8.047 1.00 48.31 169 SER A CA 1
ATOM 1355 C C . SER A 1 169 ? 2.352 -6.840 8.605 1.00 48.31 169 SER A C 1
ATOM 1357 O O . SER A 1 169 ? 2.057 -5.797 8.033 1.00 48.31 169 SER A O 1
ATOM 1359 N N . ASP A 1 170 ? 3.120 -6.860 9.695 1.00 51.28 170 ASP A N 1
ATOM 1360 C CA . ASP A 1 170 ? 3.729 -5.689 10.327 1.00 51.28 170 ASP A CA 1
ATOM 1361 C C . ASP A 1 170 ? 4.762 -4.979 9.427 1.00 51.28 170 ASP A C 1
ATOM 1363 O O . ASP A 1 170 ? 5.268 -3.912 9.769 1.00 51.28 170 ASP A O 1
ATOM 1367 N N . LEU A 1 171 ? 5.060 -5.549 8.252 1.00 59.00 171 LEU A N 1
ATOM 1368 C CA . LEU A 1 171 ? 6.103 -5.115 7.322 1.00 59.00 171 LEU A CA 1
ATOM 1369 C C . LEU A 1 171 ? 5.572 -4.729 5.943 1.00 59.00 171 LEU A C 1
ATOM 1371 O O . LEU A 1 171 ? 6.351 -4.635 4.990 1.00 59.00 171 LEU A O 1
ATOM 1375 N N . GLU A 1 172 ? 4.260 -4.546 5.805 1.00 74.62 172 GLU A N 1
ATOM 1376 C CA . GLU A 1 172 ? 3.697 -4.055 4.557 1.00 74.62 172 GLU A CA 1
ATOM 1377 C C . GLU A 1 172 ? 4.088 -2.587 4.341 1.00 74.62 172 GLU A C 1
ATOM 1379 O O . GLU A 1 172 ? 3.718 -1.679 5.090 1.00 74.62 172 GLU A O 1
ATOM 1384 N N . MET A 1 173 ? 4.869 -2.353 3.291 1.00 78.88 173 MET A N 1
ATOM 1385 C CA . MET A 1 173 ? 5.390 -1.044 2.928 1.00 78.88 173 MET A CA 1
ATOM 1386 C C . MET A 1 173 ? 4.755 -0.597 1.627 1.00 78.88 173 MET A C 1
ATOM 1388 O O . MET A 1 173 ? 4.463 -1.416 0.756 1.00 78.88 173 MET A O 1
ATOM 1392 N N . TRP A 1 174 ? 4.620 0.707 1.435 1.00 84.25 174 TRP A N 1
ATOM 1393 C CA . TRP A 1 174 ? 4.247 1.249 0.140 1.00 84.25 174 TRP A CA 1
ATOM 1394 C C . TRP A 1 174 ? 4.962 2.555 -0.177 1.00 84.25 174 TRP A C 1
ATOM 1396 O O . TRP A 1 174 ? 5.507 3.240 0.682 1.00 84.25 174 TRP A O 1
ATOM 1406 N N . SER A 1 175 ? 4.977 2.908 -1.453 1.00 85.00 175 SER A N 1
ATOM 1407 C CA . SER A 1 175 ? 5.427 4.216 -1.914 1.00 85.00 175 SER A CA 1
ATOM 1408 C C . SER A 1 175 ? 4.689 4.577 -3.188 1.00 85.00 175 SER A C 1
ATOM 1410 O O . SER A 1 175 ? 4.397 3.707 -4.008 1.00 85.00 175 SER A O 1
ATOM 1412 N N . ILE A 1 176 ? 4.409 5.863 -3.363 1.00 87.62 176 ILE A N 1
ATOM 1413 C CA . ILE A 1 176 ? 3.976 6.408 -4.642 1.00 87.62 176 ILE A CA 1
ATOM 1414 C C . ILE A 1 176 ? 5.049 7.355 -5.151 1.00 87.62 176 ILE A C 1
ATOM 1416 O O . ILE A 1 176 ? 5.522 8.235 -4.434 1.00 87.62 176 ILE A O 1
ATOM 1420 N N . GLU A 1 177 ? 5.445 7.177 -6.401 1.00 86.69 177 GLU A N 1
ATOM 1421 C CA . GLU A 1 177 ? 6.476 7.991 -7.022 1.00 86.69 177 GLU A CA 1
ATOM 1422 C C . GLU A 1 177 ? 6.024 8.515 -8.375 1.00 86.69 177 GLU A C 1
ATOM 1424 O O . GLU A 1 177 ? 5.286 7.858 -9.112 1.00 86.69 177 GLU A O 1
ATOM 1429 N N . LYS A 1 178 ? 6.505 9.720 -8.690 1.00 87.88 178 LYS A N 1
ATOM 1430 C CA . LYS A 1 178 ? 6.343 10.337 -10.001 1.00 87.88 178 LYS A CA 1
ATOM 1431 C C . LYS A 1 178 ? 7.684 10.301 -10.730 1.00 87.88 178 LYS A C 1
ATOM 1433 O O . LYS A 1 178 ? 8.660 10.877 -10.247 1.00 87.88 178 LYS A O 1
ATOM 1438 N N . TYR A 1 179 ? 7.743 9.627 -11.876 1.00 87.81 179 TYR A N 1
ATOM 1439 C CA . TYR A 1 179 ? 8.897 9.650 -12.778 1.00 87.81 179 TYR A CA 1
ATOM 1440 C C . TYR A 1 179 ? 8.487 10.281 -14.106 1.00 87.81 179 TYR A C 1
ATOM 1442 O O . TYR A 1 179 ? 7.696 9.711 -14.859 1.00 87.81 179 TYR A O 1
ATOM 1450 N N . GLU A 1 180 ? 9.005 11.480 -14.380 1.00 85.69 180 GLU A N 1
ATOM 1451 C CA . GLU A 1 180 ? 8.491 12.348 -15.447 1.00 85.69 180 GLU A CA 1
ATOM 1452 C C . GLU A 1 180 ? 6.970 12.546 -15.274 1.00 85.69 180 GLU A C 1
ATOM 1454 O O . GLU A 1 180 ? 6.561 13.100 -14.254 1.00 85.69 180 GLU A O 1
ATOM 1459 N N . ASN A 1 181 ? 6.126 12.074 -16.196 1.00 86.25 181 ASN A N 1
ATOM 1460 C CA . ASN A 1 181 ? 4.662 12.152 -16.080 1.00 86.25 181 ASN A CA 1
ATOM 1461 C C . ASN A 1 181 ? 4.003 10.884 -15.510 1.00 86.25 181 ASN A C 1
ATOM 1463 O O . ASN A 1 181 ? 2.785 10.845 -15.369 1.00 86.25 181 ASN A O 1
ATOM 1467 N N . HIS A 1 182 ? 4.778 9.859 -15.157 1.00 90.06 182 HIS A N 1
ATOM 1468 C CA . HIS A 1 182 ? 4.270 8.537 -14.797 1.00 90.06 182 HIS A CA 1
ATOM 1469 C C . HIS A 1 182 ? 4.107 8.388 -13.289 1.00 90.06 182 HIS A C 1
ATOM 1471 O O . HIS A 1 182 ? 5.042 8.691 -12.544 1.00 90.06 182 HIS A O 1
ATOM 1477 N N . PHE A 1 183 ? 2.959 7.872 -12.846 1.00 90.94 183 PHE A N 1
ATOM 1478 C CA . PHE A 1 183 ? 2.724 7.527 -11.445 1.00 90.94 183 PHE A CA 1
ATOM 1479 C C . PHE A 1 183 ? 2.839 6.024 -11.222 1.00 90.94 183 PHE A C 1
ATOM 1481 O O . PHE A 1 183 ? 2.220 5.221 -11.924 1.00 90.94 183 PHE A O 1
ATOM 1488 N N . ILE A 1 184 ? 3.632 5.658 -10.222 1.00 91.81 184 ILE A N 1
ATOM 1489 C CA . ILE A 1 184 ? 3.915 4.269 -9.878 1.00 91.81 184 ILE A CA 1
ATOM 1490 C C . ILE A 1 184 ? 3.669 4.103 -8.386 1.00 91.81 184 ILE A C 1
ATOM 1492 O O . ILE A 1 184 ? 4.304 4.778 -7.576 1.00 91.81 184 ILE A O 1
ATOM 1496 N N . LEU A 1 185 ? 2.759 3.198 -8.041 1.00 90.44 185 LEU A N 1
ATOM 1497 C CA . LEU A 1 185 ? 2.506 2.761 -6.676 1.00 90.44 185 LEU A CA 1
ATOM 1498 C C . LEU A 1 185 ? 3.179 1.401 -6.475 1.00 90.44 185 LEU A C 1
ATOM 1500 O O . LEU A 1 185 ? 2.844 0.429 -7.149 1.00 90.44 185 LEU A O 1
ATOM 1504 N N . ILE A 1 186 ? 4.113 1.315 -5.537 1.00 87.19 186 ILE A N 1
ATOM 1505 C CA . ILE A 1 186 ? 4.724 0.050 -5.125 1.00 87.19 186 ILE A CA 1
ATOM 1506 C C . ILE A 1 186 ? 4.206 -0.309 -3.744 1.00 87.19 186 ILE A C 1
ATOM 1508 O O . ILE A 1 186 ? 4.181 0.550 -2.869 1.00 87.19 186 ILE A O 1
ATOM 1512 N N . HIS A 1 187 ? 3.834 -1.571 -3.553 1.00 82.25 187 HIS A N 1
ATOM 1513 C CA . HIS A 1 187 ? 3.459 -2.141 -2.259 1.00 82.25 187 HIS A CA 1
ATOM 1514 C C . HIS A 1 187 ? 4.198 -3.461 -2.041 1.00 82.25 187 HIS A C 1
ATOM 1516 O O . HIS A 1 187 ? 4.405 -4.214 -2.992 1.00 82.25 187 HIS A O 1
ATOM 1522 N N . THR A 1 188 ? 4.623 -3.739 -0.811 1.00 77.06 188 THR A N 1
ATOM 1523 C CA . THR A 1 188 ? 5.211 -5.024 -0.428 1.00 77.06 188 THR A CA 1
ATOM 1524 C C . THR A 1 188 ? 4.234 -5.787 0.453 1.00 77.06 188 THR A C 1
ATOM 1526 O O . THR A 1 188 ? 3.923 -5.316 1.539 1.00 77.06 188 THR A O 1
ATOM 1529 N N . ILE A 1 189 ? 3.774 -6.959 0.009 1.00 63.19 189 ILE A N 1
ATOM 1530 C CA . ILE A 1 189 ? 2.818 -7.806 0.755 1.00 63.19 189 ILE A CA 1
ATOM 1531 C C . ILE A 1 189 ? 3.547 -8.609 1.854 1.00 63.19 189 ILE A C 1
ATOM 1533 O O . ILE A 1 189 ? 3.019 -8.866 2.928 1.00 63.19 189 ILE A O 1
ATOM 1537 N N . HIS A 1 190 ? 4.799 -8.981 1.593 1.00 58.38 190 HIS A N 1
ATOM 1538 C CA . HIS A 1 190 ? 5.728 -9.648 2.511 1.00 58.38 190 HIS A CA 1
ATOM 1539 C C . HIS A 1 190 ? 7.142 -9.188 2.121 1.00 58.38 190 HIS A C 1
ATOM 1541 O O . HIS A 1 190 ? 7.330 -8.744 0.990 1.00 58.38 190 HIS A O 1
ATOM 1547 N N . GLN A 1 191 ? 8.144 -9.248 3.011 1.00 53.16 191 GLN A N 1
ATOM 1548 C CA . GLN A 1 191 ? 9.478 -8.624 2.8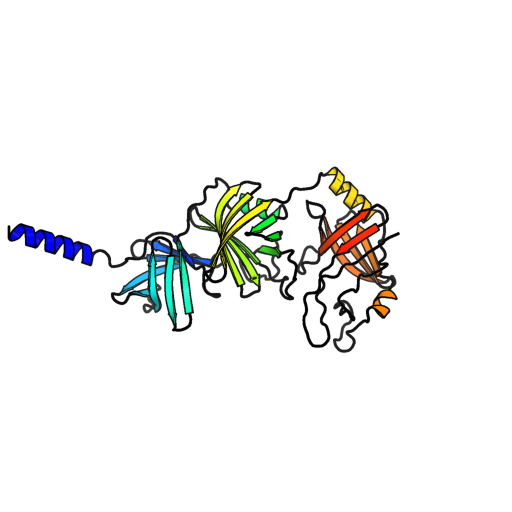17 1.00 53.16 191 GLN A CA 1
ATOM 1549 C C . GLN A 1 191 ? 10.137 -8.886 1.440 1.00 53.16 191 GLN A C 1
ATOM 1551 O O . GLN A 1 191 ? 10.983 -8.114 0.987 1.00 53.16 191 GLN A O 1
ATOM 1556 N N . THR A 1 192 ? 9.763 -9.987 0.789 1.00 55.00 192 THR A N 1
ATOM 1557 C CA . THR A 1 192 ? 10.270 -10.463 -0.502 1.00 55.00 192 THR A CA 1
ATOM 1558 C C . THR A 1 192 ? 9.311 -10.251 -1.677 1.00 55.00 192 THR A C 1
ATOM 1560 O O . THR A 1 192 ? 9.733 -10.367 -2.825 1.00 55.00 192 THR A O 1
ATOM 1563 N N . GLU A 1 193 ? 8.038 -9.955 -1.413 1.00 68.19 193 GLU A N 1
ATOM 1564 C CA . GLU A 1 193 ? 6.972 -9.886 -2.409 1.00 68.19 193 GLU A CA 1
ATOM 1565 C C . GLU A 1 193 ? 6.604 -8.438 -2.693 1.00 68.19 193 GLU A C 1
ATOM 1567 O O . GLU A 1 193 ? 6.064 -7.743 -1.834 1.00 68.19 193 GLU A O 1
ATOM 1572 N N . MET A 1 194 ? 6.883 -7.986 -3.912 1.00 78.44 194 MET A N 1
ATOM 1573 C CA . MET A 1 194 ? 6.604 -6.625 -4.346 1.00 78.44 194 MET A CA 1
ATOM 1574 C C . MET A 1 194 ? 5.552 -6.632 -5.449 1.00 78.44 194 MET A C 1
ATOM 1576 O O . MET A 1 194 ? 5.702 -7.323 -6.459 1.00 78.44 194 MET A O 1
ATOM 1580 N N . THR A 1 195 ? 4.522 -5.816 -5.264 1.00 85.88 195 THR A N 1
ATOM 1581 C CA . THR A 1 195 ? 3.527 -5.493 -6.280 1.00 85.88 195 THR A CA 1
ATOM 1582 C C . THR A 1 195 ? 3.839 -4.117 -6.848 1.00 85.88 195 THR A C 1
ATOM 1584 O O . THR A 1 195 ? 3.956 -3.136 -6.111 1.00 85.88 195 THR A O 1
ATOM 1587 N N . ILE A 1 196 ? 3.968 -4.038 -8.170 1.00 90.31 196 ILE A N 1
ATOM 1588 C CA . ILE A 1 196 ? 4.187 -2.783 -8.891 1.00 90.31 196 ILE A CA 1
ATOM 1589 C C . ILE A 1 196 ? 2.908 -2.426 -9.627 1.00 90.31 196 ILE A C 1
ATOM 1591 O O . ILE A 1 196 ? 2.498 -3.139 -10.538 1.00 90.31 196 ILE A O 1
ATOM 1595 N N . ASN A 1 197 ? 2.306 -1.305 -9.255 1.00 92.12 197 ASN A N 1
ATOM 1596 C CA . ASN A 1 197 ? 1.057 -0.812 -9.808 1.00 92.12 197 ASN A CA 1
ATOM 1597 C C . ASN A 1 197 ? 1.353 0.428 -10.654 1.00 92.12 197 ASN A C 1
ATOM 1599 O O . ASN A 1 197 ? 1.660 1.503 -10.133 1.00 92.12 197 ASN A O 1
ATOM 1603 N N . LEU A 1 198 ? 1.280 0.275 -11.973 1.00 93.31 198 LEU A N 1
ATOM 1604 C CA . LEU A 1 198 ? 1.391 1.388 -12.909 1.00 93.31 198 LEU A CA 1
ATOM 1605 C C . LEU A 1 198 ? 0.019 2.040 -13.018 1.00 93.31 198 LEU A C 1
ATOM 1607 O O . LEU A 1 198 ? -0.932 1.400 -13.469 1.00 93.31 198 LEU A O 1
ATOM 1611 N N . ILE A 1 199 ? -0.103 3.290 -12.581 1.00 94.00 199 ILE A N 1
ATOM 1612 C CA . ILE A 1 199 ? -1.390 3.984 -12.591 1.00 94.00 199 ILE A CA 1
ATOM 1613 C C . ILE A 1 199 ? -1.762 4.311 -14.041 1.00 94.00 199 ILE A C 1
ATOM 1615 O O . ILE A 1 199 ? -1.010 4.986 -14.734 1.00 94.00 199 ILE A O 1
ATOM 1619 N N . LYS A 1 200 ? -2.925 3.838 -14.498 1.00 93.25 200 LYS A N 1
ATOM 1620 C CA . LYS A 1 200 ? -3.503 4.160 -15.815 1.00 93.25 200 LYS A CA 1
ATOM 1621 C C . LYS A 1 200 ? -4.364 5.409 -15.759 1.00 93.25 200 LYS A C 1
ATOM 1623 O O . LYS A 1 200 ? -4.336 6.234 -16.665 1.00 93.25 200 LYS A O 1
ATOM 1628 N N . SER A 1 201 ? -5.155 5.532 -14.704 1.00 93.56 201 SER A N 1
ATOM 1629 C CA . SER A 1 201 ? -6.018 6.678 -14.447 1.00 93.56 201 SER A CA 1
ATOM 1630 C C . SER A 1 201 ? -6.289 6.776 -12.953 1.00 93.56 201 SER A C 1
ATOM 1632 O O . SER A 1 201 ? -6.259 5.779 -12.230 1.00 93.56 201 SER A O 1
ATOM 1634 N N . ALA A 1 202 ? -6.519 7.997 -12.485 1.00 93.38 202 ALA A N 1
ATOM 1635 C CA . ALA A 1 202 ? -6.816 8.258 -11.087 1.00 93.38 202 ALA A CA 1
ATOM 1636 C C . ALA A 1 202 ? -7.698 9.495 -10.949 1.00 93.38 202 ALA A C 1
ATOM 1638 O O . ALA A 1 202 ? -7.461 10.512 -11.611 1.00 93.38 202 ALA A O 1
ATOM 1639 N N . ASN A 1 203 ? -8.677 9.404 -10.059 1.00 92.06 203 ASN A N 1
ATOM 1640 C CA . ASN A 1 203 ? -9.458 10.518 -9.540 1.00 92.06 203 ASN A CA 1
ATOM 1641 C C . ASN A 1 203 ? -9.575 10.392 -8.005 1.00 92.06 203 ASN A C 1
ATOM 1643 O O . ASN A 1 203 ? -8.979 9.507 -7.397 1.00 92.06 203 ASN A O 1
ATOM 1647 N N . GLU A 1 204 ? -10.333 11.284 -7.372 1.00 89.19 204 GLU A N 1
ATOM 1648 C CA . GLU A 1 204 ? -10.522 11.325 -5.911 1.00 89.19 204 GLU A CA 1
ATOM 1649 C C . GLU A 1 204 ? -11.203 10.085 -5.294 1.00 89.19 204 GLU A C 1
ATOM 1651 O O . GLU A 1 204 ? -11.173 9.922 -4.073 1.00 89.19 204 GLU A O 1
ATOM 1656 N N . ASN A 1 205 ? -11.829 9.233 -6.109 1.00 92.69 205 ASN A N 1
ATOM 1657 C CA . ASN A 1 205 ? -12.632 8.091 -5.671 1.00 92.69 205 ASN A CA 1
ATOM 1658 C C . ASN A 1 205 ? -12.134 6.751 -6.226 1.00 92.69 205 ASN A C 1
ATOM 1660 O O . ASN A 1 205 ? -12.489 5.702 -5.689 1.00 92.69 205 ASN A O 1
ATOM 1664 N N . GLU A 1 206 ? -11.346 6.756 -7.299 1.00 94.81 206 GLU A N 1
ATOM 1665 C CA . GLU A 1 206 ? -10.947 5.535 -7.989 1.00 94.81 206 GLU A CA 1
ATOM 1666 C C . GLU A 1 206 ? -9.566 5.659 -8.643 1.00 94.81 206 GLU A C 1
ATOM 1668 O O . GLU A 1 206 ? -9.248 6.675 -9.268 1.00 94.81 206 GLU A O 1
ATOM 1673 N N . ILE A 1 207 ? -8.760 4.602 -8.527 1.00 94.75 207 ILE A N 1
ATOM 1674 C CA . ILE A 1 207 ? -7.452 4.465 -9.176 1.00 94.75 207 ILE A CA 1
ATOM 1675 C C . ILE A 1 207 ? -7.439 3.141 -9.937 1.00 94.75 207 ILE A C 1
ATOM 1677 O O . ILE A 1 207 ? -7.672 2.082 -9.355 1.00 94.75 207 ILE A O 1
ATOM 1681 N N . HIS A 1 208 ? -7.149 3.195 -11.234 1.00 94.44 208 HIS A N 1
ATOM 1682 C CA . HIS A 1 208 ? -7.022 2.016 -12.093 1.00 94.44 208 HIS A CA 1
ATOM 1683 C C . HIS A 1 208 ? -5.556 1.765 -12.401 1.00 94.44 208 HIS A C 1
ATOM 1685 O O . HIS A 1 208 ? -4.843 2.688 -12.806 1.00 94.44 208 HIS A O 1
ATOM 1691 N N . THR A 1 209 ? -5.103 0.524 -12.243 1.00 94.00 209 THR A N 1
ATOM 1692 C CA . THR A 1 209 ? -3.686 0.180 -12.378 1.00 94.00 209 THR A CA 1
ATOM 1693 C C . THR A 1 209 ? -3.460 -1.055 -13.245 1.00 94.00 209 THR A C 1
ATOM 1695 O O . THR A 1 209 ? -4.212 -2.027 -13.189 1.00 94.00 209 THR A O 1
ATOM 1698 N N . ASP A 1 210 ? -2.372 -1.032 -14.018 1.00 93.19 210 ASP A N 1
ATOM 1699 C CA . ASP A 1 210 ? -1.707 -2.248 -14.491 1.00 93.19 210 ASP A CA 1
ATOM 1700 C C . ASP A 1 210 ? -0.801 -2.752 -13.368 1.00 93.19 210 ASP A C 1
ATOM 1702 O O . ASP A 1 210 ? 0.216 -2.126 -13.063 1.00 93.19 210 ASP A O 1
ATOM 1706 N N . SER A 1 211 ? -1.164 -3.871 -12.748 1.00 91.44 211 SER A N 1
ATOM 1707 C CA . SER A 1 211 ? -0.478 -4.368 -11.554 1.00 91.44 211 SER A CA 1
ATOM 1708 C C . SER A 1 211 ? 0.335 -5.607 -11.873 1.00 91.44 211 SER A C 1
ATOM 1710 O O . SER A 1 211 ? -0.133 -6.511 -12.569 1.00 91.44 211 SER A O 1
ATOM 1712 N N . TYR A 1 212 ? 1.558 -5.650 -11.359 1.00 89.88 212 TYR A N 1
ATOM 1713 C CA . TYR A 1 212 ? 2.493 -6.732 -11.605 1.00 89.88 212 TYR A CA 1
ATOM 1714 C C . TYR A 1 212 ? 2.976 -7.358 -10.307 1.00 89.88 212 TYR A C 1
ATOM 1716 O O . TYR A 1 212 ? 3.449 -6.651 -9.419 1.00 89.88 212 TYR A O 1
ATOM 1724 N N . TRP A 1 213 ? 2.910 -8.686 -10.242 1.00 82.00 213 TRP A N 1
ATOM 1725 C CA . TRP A 1 213 ? 3.407 -9.500 -9.133 1.00 82.00 213 TRP A CA 1
ATOM 1726 C C . TRP A 1 213 ? 4.151 -10.704 -9.714 1.00 82.00 213 TRP A C 1
ATOM 1728 O O . TRP A 1 213 ? 3.593 -11.458 -10.512 1.00 82.00 213 TRP A O 1
ATOM 1738 N N . TYR A 1 214 ? 5.448 -10.824 -9.413 1.00 72.31 214 TYR A N 1
ATOM 1739 C CA . TYR A 1 214 ? 6.350 -11.837 -9.990 1.00 72.31 214 TYR A CA 1
ATOM 1740 C C . TYR A 1 214 ? 6.252 -11.996 -11.522 1.00 72.31 214 TYR A C 1
ATOM 1742 O O . TYR A 1 214 ? 6.325 -13.095 -12.064 1.00 72.31 214 TYR A O 1
ATOM 1750 N N . GLY A 1 215 ? 6.084 -10.891 -12.255 1.00 68.19 215 GLY A N 1
ATOM 1751 C CA . GLY A 1 215 ? 5.967 -10.901 -13.718 1.00 68.19 215 GLY A CA 1
ATOM 1752 C C . GLY A 1 215 ? 4.587 -11.286 -14.278 1.00 68.19 215 GLY A C 1
ATOM 1753 O O . GLY A 1 215 ? 4.382 -11.142 -15.495 1.00 68.19 215 GLY A O 1
ATOM 1754 N N . HIS A 1 216 ? 3.640 -11.699 -13.427 1.00 81.50 216 HIS A N 1
ATOM 1755 C CA . HIS A 1 216 ? 2.220 -11.808 -13.764 1.00 81.50 216 HIS A CA 1
ATOM 1756 C C . HIS A 1 216 ? 1.589 -10.422 -13.800 1.00 81.50 216 HIS A C 1
ATOM 1758 O O . HIS A 1 216 ? 1.933 -9.569 -12.990 1.00 81.50 216 HIS A O 1
ATOM 1764 N N . LYS A 1 217 ? 0.668 -10.206 -14.740 1.00 89.12 217 LYS A N 1
ATOM 1765 C CA . LYS A 1 217 ? -0.054 -8.946 -14.919 1.00 89.12 217 LYS A CA 1
ATOM 1766 C C . LYS A 1 217 ? -1.514 -9.138 -14.527 1.00 89.12 217 LYS A C 1
ATOM 1768 O O . LYS A 1 217 ? -2.137 -10.101 -14.977 1.00 89.12 217 LYS A O 1
ATOM 1773 N N . LYS A 1 218 ? -2.062 -8.211 -13.747 1.00 89.06 218 LYS A N 1
ATOM 1774 C CA . LYS A 1 218 ? -3.485 -8.150 -13.414 1.00 89.06 218 LYS A CA 1
ATOM 1775 C C . LYS A 1 218 ? -3.931 -6.695 -13.327 1.00 89.06 218 LYS A C 1
ATOM 1777 O O . LYS A 1 218 ? -3.234 -5.869 -12.744 1.00 89.06 218 LYS A O 1
ATOM 1782 N N . ASP A 1 219 ? -5.086 -6.388 -13.898 1.00 91.69 219 ASP A N 1
ATOM 1783 C CA . ASP A 1 219 ? -5.720 -5.094 -13.666 1.00 91.69 219 ASP A CA 1
ATOM 1784 C C . ASP A 1 219 ? -6.262 -5.060 -12.235 1.00 91.69 219 ASP A C 1
ATOM 1786 O O . ASP A 1 219 ? -6.931 -6.006 -11.802 1.00 91.69 219 ASP A O 1
ATOM 1790 N N . LEU A 1 220 ? -5.950 -3.989 -11.504 1.00 91.12 220 LEU A N 1
ATOM 1791 C CA . LEU A 1 220 ? -6.536 -3.717 -10.195 1.00 91.12 220 LEU A CA 1
ATOM 1792 C C . LEU A 1 220 ? -7.251 -2.371 -10.228 1.00 91.12 220 LEU A C 1
ATOM 1794 O O . LEU A 1 220 ? -6.818 -1.419 -10.883 1.00 91.12 220 LEU A O 1
ATOM 1798 N N . THR A 1 221 ? -8.343 -2.303 -9.478 1.00 93.94 221 THR A N 1
ATOM 1799 C CA . THR A 1 221 ? -9.065 -1.059 -9.240 1.00 93.94 221 THR A CA 1
ATOM 1800 C C . THR A 1 221 ? -9.111 -0.807 -7.745 1.00 93.94 221 THR A C 1
ATOM 1802 O O . THR A 1 221 ? -9.635 -1.621 -6.987 1.00 93.94 221 THR A O 1
ATOM 1805 N N . TYR A 1 222 ? -8.587 0.339 -7.330 1.00 94.25 222 TYR A N 1
ATOM 1806 C CA . TYR A 1 222 ? -8.688 0.841 -5.970 1.00 94.25 222 TYR A CA 1
ATOM 1807 C C . TYR A 1 222 ? -9.908 1.748 -5.922 1.00 94.25 222 TYR A C 1
ATOM 1809 O O . TYR A 1 222 ? -9.927 2.791 -6.571 1.00 94.25 222 TYR A O 1
ATOM 1817 N N . LYS A 1 223 ? -10.926 1.362 -5.159 1.00 95.06 223 LYS A N 1
ATOM 1818 C CA . LYS A 1 223 ? -12.126 2.166 -4.923 1.00 95.06 223 LYS A CA 1
ATOM 1819 C C . LYS A 1 223 ? -12.082 2.737 -3.523 1.00 95.06 223 LYS A C 1
ATOM 1821 O O . LYS A 1 223 ? -11.934 1.998 -2.551 1.00 95.06 223 LYS A O 1
ATOM 1826 N N . ARG A 1 224 ? -12.231 4.050 -3.416 1.00 94.12 224 ARG A N 1
ATOM 1827 C CA . ARG A 1 224 ? -12.293 4.745 -2.138 1.00 94.12 224 ARG A CA 1
ATOM 1828 C C . ARG A 1 224 ? -13.455 4.202 -1.314 1.00 94.12 224 ARG A C 1
ATOM 1830 O O . ARG A 1 224 ? -14.589 4.153 -1.790 1.00 94.12 224 ARG A O 1
ATOM 1837 N N . ILE A 1 225 ? -13.178 3.804 -0.076 1.00 92.94 225 ILE A N 1
ATOM 1838 C CA . ILE A 1 225 ? -14.232 3.441 0.868 1.00 92.94 225 ILE A CA 1
ATOM 1839 C C . ILE A 1 225 ? -14.904 4.731 1.341 1.00 92.94 225 ILE A C 1
ATOM 1841 O O . ILE A 1 225 ? -14.233 5.701 1.699 1.00 92.94 225 ILE A O 1
ATOM 1845 N N . ALA A 1 226 ? -16.235 4.751 1.294 1.00 91.62 226 ALA A N 1
ATOM 1846 C CA . ALA A 1 226 ? -17.021 5.907 1.692 1.00 91.62 226 ALA A CA 1
ATOM 1847 C C . ALA A 1 226 ? -16.952 6.119 3.210 1.00 91.62 226 ALA A C 1
ATOM 1849 O O . ALA A 1 226 ? -17.170 5.189 3.987 1.00 91.62 226 ALA A O 1
ATOM 1850 N N . SER A 1 227 ? -16.702 7.359 3.624 1.00 90.94 227 SER A N 1
ATOM 1851 C CA . SER A 1 227 ? -16.779 7.737 5.032 1.00 90.94 227 SER A CA 1
ATOM 1852 C C . SER A 1 227 ? -18.222 7.676 5.531 1.00 90.94 227 SER A C 1
ATOM 1854 O O . SER A 1 227 ? -19.154 8.067 4.823 1.00 90.94 227 SER A O 1
ATOM 1856 N N . ILE A 1 228 ? -18.406 7.261 6.782 1.00 92.69 228 ILE A N 1
ATOM 1857 C CA . ILE A 1 228 ? -19.682 7.460 7.474 1.00 92.69 228 ILE A CA 1
ATOM 1858 C C . ILE A 1 228 ? -19.880 8.946 7.798 1.00 92.69 228 ILE A C 1
ATOM 1860 O O . ILE A 1 228 ? -18.929 9.731 7.826 1.00 92.69 228 ILE A O 1
ATOM 1864 N N . SER A 1 229 ? -21.129 9.351 8.038 1.00 93.88 229 SER A N 1
ATOM 1865 C CA . SER A 1 229 ? -21.441 10.739 8.389 1.00 93.88 229 SER A CA 1
ATOM 1866 C C . SER A 1 229 ? -20.740 11.162 9.685 1.00 93.88 229 SER A C 1
ATOM 1868 O O . SER A 1 229 ? -20.529 10.349 10.587 1.00 93.88 229 SER A O 1
ATOM 1870 N N . GLY A 1 230 ? -20.416 12.455 9.804 1.00 92.38 230 GLY A N 1
ATOM 1871 C CA . GLY A 1 230 ? -19.776 13.002 11.006 1.00 92.38 230 GLY A CA 1
ATOM 1872 C C . GLY A 1 230 ? -20.587 12.746 12.280 1.00 92.38 230 GLY A C 1
ATOM 1873 O O . GLY A 1 230 ? -20.012 12.375 13.297 1.00 92.38 230 GLY A O 1
ATOM 1874 N N . THR A 1 231 ? -21.918 12.848 12.196 1.00 95.19 231 THR A N 1
ATOM 1875 C CA . THR A 1 231 ? -22.836 12.527 13.299 1.00 95.19 231 THR A CA 1
ATOM 1876 C C . THR A 1 231 ? -22.712 11.068 13.725 1.00 95.19 231 THR A C 1
ATOM 1878 O O . THR A 1 231 ? -22.445 10.812 14.891 1.00 95.19 231 THR A O 1
ATOM 1881 N N . LYS A 1 232 ? -22.786 10.114 12.783 1.00 93.25 232 LYS A N 1
ATOM 1882 C CA . LYS A 1 232 ? -22.651 8.684 13.099 1.00 93.25 232 LYS A CA 1
ATOM 1883 C C . LYS A 1 232 ? -21.268 8.359 13.666 1.00 93.25 232 LYS A C 1
ATOM 1885 O O . LYS A 1 232 ? -21.141 7.574 14.599 1.00 93.25 232 LYS A O 1
ATOM 1890 N N . LYS A 1 233 ? -20.219 8.989 13.127 1.00 92.44 233 LYS A N 1
ATOM 1891 C CA . LYS A 1 233 ? -18.853 8.835 13.640 1.00 92.44 233 LYS A CA 1
ATOM 1892 C C . LYS A 1 233 ? -18.743 9.330 15.086 1.00 92.44 233 LYS A C 1
ATOM 1894 O O . LYS A 1 233 ? -18.059 8.696 15.885 1.00 92.44 233 LYS A O 1
ATOM 1899 N N . GLN A 1 234 ? -19.401 10.441 15.416 1.00 94.19 234 GLN A N 1
ATOM 1900 C CA . GLN A 1 234 ? -19.431 10.975 16.774 1.00 94.19 234 GLN A CA 1
ATOM 1901 C C . GLN A 1 234 ? -20.258 10.092 17.714 1.00 94.19 234 GLN A C 1
ATOM 1903 O O . GLN A 1 234 ? -19.759 9.757 18.777 1.00 94.19 234 GLN A O 1
ATOM 1908 N N . GLU A 1 235 ? -21.436 9.623 17.298 1.00 93.50 235 GLU A N 1
ATOM 1909 C CA . GLU A 1 235 ? -22.257 8.677 18.073 1.00 93.50 235 GLU A CA 1
ATOM 1910 C C . GLU A 1 235 ? -21.460 7.424 18.459 1.00 93.50 235 GLU A C 1
ATOM 1912 O O . GLU A 1 235 ? -21.447 7.020 19.619 1.00 93.50 235 GLU A O 1
ATOM 1917 N N . MET A 1 236 ? -20.715 6.844 17.511 1.00 93.25 236 MET A N 1
ATOM 1918 C CA . MET A 1 236 ? -19.845 5.696 17.789 1.00 93.25 236 MET A CA 1
ATOM 1919 C C . MET A 1 236 ? -18.744 6.031 18.801 1.00 93.25 236 MET A C 1
ATOM 1921 O O . MET A 1 236 ? -18.459 5.228 19.687 1.00 93.25 236 MET A O 1
ATOM 1925 N N . LYS A 1 237 ? -18.127 7.216 18.701 1.00 93.38 237 LYS A N 1
ATOM 1926 C CA . LYS A 1 237 ? -17.135 7.675 19.685 1.00 93.38 237 LYS A CA 1
ATOM 1927 C C . LYS A 1 237 ? -17.753 7.882 21.065 1.00 93.38 237 LYS A C 1
ATOM 1929 O O . LYS A 1 237 ? -17.138 7.507 22.060 1.00 93.38 237 LYS A O 1
ATOM 1934 N N . ASP A 1 238 ? -18.947 8.454 21.133 1.00 93.06 238 ASP A N 1
ATOM 1935 C CA . ASP A 1 238 ? -19.650 8.696 22.389 1.00 93.06 238 ASP A CA 1
ATOM 1936 C C . ASP A 1 238 ? -19.985 7.362 23.068 1.00 93.06 238 ASP A C 1
ATOM 1938 O O . ASP A 1 238 ? -19.695 7.197 24.250 1.00 93.06 238 ASP A O 1
ATOM 1942 N N . ILE A 1 239 ? -20.465 6.364 22.313 1.00 90.88 239 ILE A N 1
ATOM 1943 C CA . ILE A 1 239 ? -20.676 5.000 22.824 1.00 90.88 239 ILE A CA 1
ATOM 1944 C C . ILE A 1 239 ? -19.362 4.431 23.371 1.00 90.88 239 ILE A C 1
ATOM 1946 O O . ILE A 1 239 ? -19.307 4.060 24.545 1.00 90.88 239 ILE A O 1
ATOM 1950 N N . LEU A 1 240 ? -18.290 4.425 22.565 1.00 91.81 240 LEU A N 1
ATOM 1951 C CA . LEU A 1 240 ? -16.981 3.880 22.951 1.00 91.81 240 LEU A CA 1
ATOM 1952 C C . LEU A 1 240 ? -16.411 4.533 24.215 1.00 91.81 240 LEU A C 1
ATOM 1954 O O . LEU A 1 240 ? -15.797 3.842 25.025 1.00 91.81 240 LEU A O 1
ATOM 1958 N N . THR A 1 241 ? -16.616 5.838 24.390 1.00 93.94 241 THR A N 1
ATOM 1959 C CA . THR A 1 241 ? -16.010 6.620 25.480 1.00 93.94 241 THR A CA 1
ATOM 1960 C C . THR A 1 241 ? -16.898 6.786 26.710 1.00 93.94 241 THR A C 1
ATOM 1962 O O . THR A 1 241 ? -16.423 7.227 27.757 1.00 93.94 241 THR A O 1
ATOM 1965 N N . SER A 1 242 ? -18.175 6.407 26.619 1.00 88.81 242 SER A N 1
ATOM 1966 C CA . SER A 1 242 ? -19.146 6.557 27.708 1.00 88.81 242 SER A CA 1
ATOM 1967 C C . SER A 1 242 ? -18.861 5.676 28.925 1.00 88.81 242 SER A C 1
ATOM 1969 O O . SER A 1 242 ? -19.348 5.965 30.021 1.00 88.81 242 SER A O 1
ATOM 1971 N N . LYS A 1 243 ? -18.088 4.596 28.756 1.00 86.31 243 LYS A N 1
ATOM 1972 C CA . LYS A 1 243 ? -17.874 3.600 29.805 1.00 86.31 243 LYS A CA 1
ATOM 1973 C C . LYS A 1 243 ? -16.592 2.794 29.656 1.00 86.31 243 LYS A C 1
ATOM 1975 O O . LYS A 1 243 ? -15.900 2.815 28.643 1.00 86.31 243 LYS A O 1
ATOM 1980 N N . LYS A 1 244 ? -16.312 2.046 30.721 1.00 87.81 244 LYS A N 1
ATOM 1981 C CA . LYS A 1 244 ? -15.324 0.974 30.750 1.00 87.81 244 LYS A CA 1
ATOM 1982 C C . LYS A 1 244 ? -15.959 -0.304 30.198 1.00 87.81 244 LYS A C 1
ATOM 1984 O O . LYS A 1 244 ? -17.025 -0.708 30.652 1.00 87.81 244 LYS A O 1
ATOM 1989 N N . TRP A 1 245 ? -15.285 -0.937 29.250 1.00 85.44 245 TRP A N 1
ATOM 1990 C CA . TRP A 1 245 ? -15.715 -2.171 28.601 1.00 85.44 245 TRP A CA 1
ATOM 1991 C C . TRP A 1 245 ? -15.050 -3.370 29.274 1.00 85.44 245 TRP A C 1
ATOM 1993 O O . TRP A 1 245 ? -13.850 -3.333 29.529 1.00 85.44 245 TRP A O 1
ATOM 2003 N N . PHE A 1 246 ? -15.800 -4.434 29.550 1.00 80.25 246 PHE A N 1
ATOM 2004 C CA . PHE A 1 246 ? -15.294 -5.636 30.219 1.00 80.25 246 PHE A CA 1
ATOM 2005 C C . PHE A 1 246 ? -15.433 -6.848 29.321 1.00 80.25 246 PHE A C 1
ATOM 2007 O O . PHE A 1 246 ? -16.532 -7.198 28.914 1.00 80.25 246 PHE A O 1
ATOM 2014 N N . LEU A 1 247 ? -14.332 -7.519 29.030 1.00 75.50 247 LEU A N 1
ATOM 2015 C CA . LEU A 1 247 ? -14.386 -8.742 28.251 1.00 75.50 247 LEU A CA 1
ATOM 2016 C C . LEU A 1 247 ? -15.305 -9.777 28.923 1.00 75.50 247 LEU A C 1
ATOM 2018 O O . LEU A 1 247 ? -15.187 -10.033 30.121 1.00 75.50 247 LEU A O 1
ATOM 2022 N N . LYS A 1 248 ? -16.193 -10.388 28.132 1.00 66.75 248 LYS A N 1
ATOM 2023 C CA . LYS A 1 248 ? -17.148 -11.390 28.617 1.00 66.75 248 LYS A CA 1
ATOM 2024 C C . LYS A 1 248 ? -16.946 -12.776 28.013 1.00 66.75 248 LYS A C 1
ATOM 2026 O O . LYS A 1 248 ? -17.066 -13.755 28.741 1.00 66.75 248 LYS A O 1
ATOM 2031 N N . ASP A 1 249 ? -16.700 -12.866 26.706 1.00 63.53 249 ASP A N 1
ATOM 2032 C CA . ASP A 1 249 ? -16.632 -14.143 25.990 1.00 63.53 249 ASP A CA 1
ATOM 2033 C C . ASP A 1 249 ? -15.681 -14.079 24.777 1.00 63.53 249 ASP A C 1
ATOM 2035 O O . ASP A 1 249 ? -15.365 -12.992 24.283 1.00 63.53 249 ASP A O 1
ATOM 2039 N N . PHE A 1 250 ? -15.247 -15.251 24.305 1.00 63.78 250 PHE A N 1
ATOM 2040 C CA . PHE A 1 250 ? -14.463 -15.462 23.085 1.00 63.78 250 PHE A CA 1
ATOM 2041 C C . PHE A 1 250 ? -15.137 -16.509 22.205 1.00 63.78 250 PHE A C 1
ATOM 2043 O O . PHE A 1 250 ? -15.535 -17.567 22.687 1.00 63.78 250 PHE A O 1
ATOM 2050 N N . ASP A 1 251 ? -15.171 -16.277 20.894 1.00 54.47 251 ASP A N 1
ATOM 2051 C CA . ASP A 1 251 ? -15.442 -17.361 19.958 1.00 54.47 251 ASP A CA 1
ATOM 2052 C C . ASP A 1 251 ? -14.140 -18.143 19.732 1.00 54.47 251 ASP A C 1
ATOM 2054 O O . ASP A 1 251 ? -13.180 -17.660 19.126 1.00 54.47 251 ASP A O 1
ATOM 2058 N N . THR A 1 252 ? -14.092 -19.351 20.282 1.00 52.38 252 THR A N 1
ATOM 2059 C CA . THR A 1 252 ? -12.896 -20.201 20.334 1.00 52.38 252 THR A CA 1
ATOM 2060 C C . THR A 1 252 ? -12.891 -21.270 19.253 1.00 52.38 252 THR A C 1
ATOM 2062 O O . THR A 1 252 ? -12.097 -22.205 19.333 1.00 52.38 252 THR A O 1
ATOM 2065 N N . THR A 1 253 ? -13.737 -21.134 18.223 1.00 44.91 253 THR A N 1
ATOM 2066 C CA . THR A 1 253 ? -13.963 -22.165 17.193 1.00 44.91 253 THR A CA 1
ATOM 2067 C C . THR A 1 253 ? -12.666 -22.672 16.517 1.00 44.91 253 THR A C 1
ATOM 2069 O O . THR A 1 253 ? -12.688 -23.736 15.902 1.00 44.91 253 THR A O 1
ATOM 2072 N N . PHE A 1 254 ? -11.513 -21.995 16.675 1.00 42.16 254 PHE A N 1
ATOM 2073 C CA . PHE A 1 254 ? -10.247 -22.361 16.024 1.00 42.16 254 PHE A CA 1
ATOM 2074 C C . PHE A 1 254 ? -8.962 -22.426 16.893 1.00 42.16 254 PHE A C 1
ATOM 2076 O O . PHE A 1 254 ? -7.914 -22.763 16.336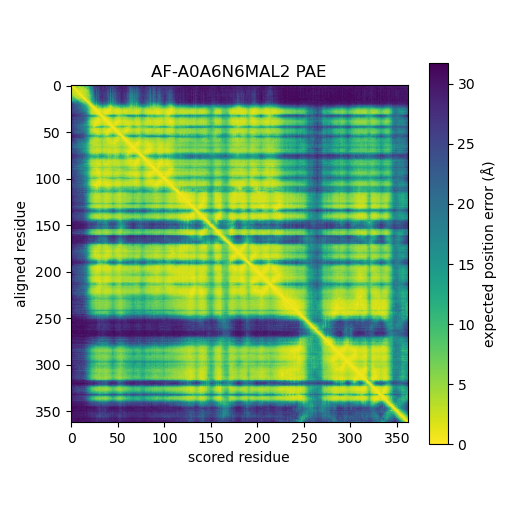 1.00 42.16 254 PHE A O 1
ATOM 2083 N N . ALA A 1 255 ? -8.991 -22.221 18.223 1.00 41.53 255 ALA A N 1
ATOM 2084 C CA . ALA A 1 255 ? -7.792 -22.361 19.081 1.00 41.53 255 ALA A CA 1
ATOM 2085 C C . ALA A 1 255 ? -8.064 -23.056 20.422 1.00 41.53 255 ALA A C 1
ATOM 2087 O O . ALA A 1 255 ? -9.131 -22.901 20.999 1.00 41.53 255 ALA A O 1
ATOM 2088 N N . ASN A 1 256 ? -7.056 -23.774 20.937 1.00 35.38 256 ASN A N 1
ATOM 2089 C CA . ASN A 1 256 ? -7.051 -24.379 22.280 1.00 35.38 256 ASN A CA 1
ATOM 2090 C C . ASN A 1 256 ? -6.118 -23.647 23.276 1.00 35.38 256 ASN A C 1
ATOM 2092 O O . ASN A 1 256 ? -6.115 -23.984 24.459 1.00 35.38 256 ASN A O 1
ATOM 2096 N N . ALA A 1 257 ? -5.319 -22.667 22.830 1.00 39.16 257 ALA A N 1
ATOM 2097 C CA . ALA A 1 257 ? -4.359 -21.932 23.660 1.00 39.16 257 ALA A CA 1
ATOM 2098 C C . ALA A 1 257 ? -4.009 -20.565 23.045 1.00 39.16 257 ALA A C 1
ATOM 2100 O O . ALA A 1 257 ? -3.931 -20.466 21.822 1.00 39.16 257 ALA A O 1
ATOM 2101 N N . PHE A 1 258 ? -3.769 -19.550 23.885 1.00 40.97 258 PHE A N 1
ATOM 2102 C CA . PHE A 1 258 ? -3.296 -18.223 23.474 1.00 40.97 258 PHE A CA 1
ATOM 2103 C C . PHE A 1 258 ? -1.890 -17.971 24.033 1.00 40.97 258 PHE A C 1
ATOM 2105 O O . PHE A 1 258 ? -1.619 -18.267 25.199 1.00 40.97 258 PHE A O 1
ATOM 2112 N N . ILE A 1 259 ? -1.017 -17.374 23.217 1.00 39.41 259 ILE A N 1
ATOM 2113 C CA . ILE A 1 259 ? 0.168 -16.671 23.714 1.00 39.41 259 ILE A CA 1
ATOM 2114 C C . ILE A 1 259 ? -0.166 -15.192 23.647 1.00 39.41 259 ILE A C 1
ATOM 2116 O O . ILE A 1 259 ? -0.341 -14.649 22.563 1.00 39.41 259 ILE A O 1
ATOM 2120 N N . LEU A 1 260 ? -0.256 -14.546 24.802 1.00 47.31 260 LEU A N 1
ATOM 2121 C CA . LEU A 1 260 ? -0.336 -13.098 24.879 1.00 47.31 260 LEU A CA 1
ATOM 2122 C C . LEU A 1 260 ? 1.071 -12.593 25.253 1.00 47.31 260 LEU A C 1
ATOM 2124 O O . LEU A 1 260 ? 1.499 -12.813 26.386 1.00 47.31 260 LEU A O 1
ATOM 2128 N N . PRO A 1 261 ? 1.827 -11.965 24.332 1.00 38.41 261 PRO A N 1
ATOM 2129 C CA . PRO A 1 261 ? 3.237 -11.593 24.543 1.00 38.41 261 PRO A CA 1
ATOM 2130 C C . PRO A 1 261 ? 3.460 -10.602 25.695 1.00 38.41 261 PRO A C 1
ATOM 2132 O O . PRO A 1 261 ? 4.500 -10.598 26.342 1.00 38.41 261 PRO A O 1
ATOM 2135 N N . GLU A 1 262 ? 2.439 -9.805 26.000 1.00 41.25 262 GLU A N 1
ATOM 2136 C CA . GLU A 1 262 ? 2.324 -8.912 27.168 1.00 41.25 262 GLU A CA 1
ATOM 2137 C C . GLU A 1 262 ? 2.164 -9.658 28.522 1.00 41.25 262 GLU A C 1
ATOM 2139 O O . GLU A 1 262 ? 2.102 -9.044 29.588 1.00 41.25 262 GLU A O 1
ATOM 2144 N N . TYR A 1 263 ? 2.148 -10.992 28.434 1.00 41.78 263 TYR A N 1
ATOM 2145 C CA . TYR A 1 263 ? 2.264 -12.059 29.423 1.00 41.78 263 TYR A CA 1
ATOM 2146 C C . TYR A 1 263 ? 3.310 -11.861 30.515 1.00 41.78 263 TYR A C 1
ATOM 2148 O O . TYR A 1 263 ? 2.995 -11.791 31.702 1.00 41.78 263 TYR A O 1
ATOM 2156 N N . VAL A 1 264 ? 4.588 -11.941 30.116 1.00 43.84 264 VAL A N 1
ATOM 2157 C CA . VAL A 1 264 ? 5.687 -12.275 31.035 1.00 43.84 264 VAL A CA 1
ATOM 2158 C C . VAL A 1 264 ? 7.061 -11.963 30.418 1.00 43.84 264 VAL A C 1
ATOM 2160 O O . VAL A 1 264 ? 7.258 -12.048 29.211 1.00 43.84 264 VAL A O 1
ATOM 2163 N N . ASN A 1 265 ? 8.029 -11.669 31.289 1.00 36.59 265 ASN A N 1
ATOM 2164 C CA . ASN A 1 265 ? 9.443 -11.407 31.005 1.00 36.59 265 ASN A CA 1
ATOM 2165 C C . ASN A 1 265 ? 10.285 -12.642 30.585 1.00 36.59 265 ASN A C 1
ATOM 2167 O O . ASN A 1 265 ? 11.486 -12.481 30.385 1.00 36.59 265 ASN A O 1
ATOM 2171 N N . ASP A 1 266 ? 9.713 -13.853 30.488 1.00 37.72 266 ASP A N 1
ATOM 2172 C CA . ASP A 1 266 ? 10.458 -15.094 30.210 1.00 37.72 266 ASP A CA 1
ATOM 2173 C C . ASP A 1 266 ? 9.599 -16.135 29.449 1.00 37.72 266 ASP A C 1
ATOM 2175 O O . ASP A 1 266 ? 8.405 -16.281 29.709 1.00 37.72 266 ASP A O 1
ATOM 2179 N N . ILE A 1 267 ? 10.184 -16.834 28.469 1.00 38.25 267 ILE A N 1
ATOM 2180 C CA . ILE A 1 267 ? 9.465 -17.522 27.368 1.00 38.25 267 ILE A CA 1
ATOM 2181 C C . ILE A 1 267 ? 8.944 -18.930 27.741 1.00 38.25 267 ILE A C 1
ATOM 2183 O O . ILE A 1 267 ? 8.061 -19.456 27.061 1.00 38.25 267 ILE A O 1
ATOM 2187 N N . SER A 1 268 ? 9.419 -19.556 28.823 1.00 38.59 268 SER A N 1
ATOM 2188 C CA . SER A 1 268 ? 9.050 -20.941 29.184 1.00 38.59 268 SER A CA 1
ATOM 2189 C C . SER A 1 268 ? 7.676 -21.114 29.854 1.00 38.59 268 SER A C 1
ATOM 2191 O O . SER A 1 268 ? 7.195 -22.242 29.918 1.00 38.59 268 SER A O 1
ATOM 2193 N N . ASP A 1 269 ? 7.024 -20.027 30.283 1.00 39.88 269 ASP A N 1
ATOM 2194 C CA . ASP A 1 269 ? 5.720 -20.033 30.985 1.00 39.88 269 ASP A CA 1
ATOM 2195 C C . ASP A 1 269 ? 4.546 -19.547 30.101 1.00 39.88 269 ASP A C 1
ATOM 2197 O O . ASP A 1 269 ? 3.462 -19.213 30.576 1.00 39.88 269 ASP A O 1
ATOM 2201 N N . SER A 1 270 ? 4.762 -19.470 28.787 1.00 42.56 270 SER A N 1
ATOM 2202 C CA . SER A 1 270 ? 4.040 -18.586 27.856 1.00 42.56 270 SER A CA 1
ATOM 2203 C C . SER A 1 270 ? 2.694 -19.087 27.307 1.00 42.56 270 SER A C 1
ATOM 2205 O O . SER A 1 270 ? 2.150 -18.479 26.385 1.00 42.56 270 SER A O 1
ATOM 2207 N N . ILE A 1 271 ? 2.113 -20.153 27.863 1.00 49.44 271 ILE A N 1
ATOM 2208 C CA . ILE A 1 271 ? 0.843 -20.713 27.375 1.00 49.44 271 ILE A CA 1
ATOM 2209 C C . ILE A 1 271 ? -0.239 -20.530 28.436 1.00 49.44 271 ILE A C 1
ATOM 2211 O O . ILE A 1 271 ? -0.368 -21.338 29.355 1.00 49.44 271 ILE A O 1
ATOM 2215 N N . ILE A 1 272 ? -1.052 -19.481 28.286 1.00 51.41 272 ILE A N 1
ATOM 2216 C CA . ILE A 1 272 ? -2.286 -19.335 29.061 1.00 51.41 272 ILE A CA 1
ATOM 2217 C C . ILE A 1 272 ? -3.374 -20.098 28.309 1.00 51.41 272 ILE A C 1
ATOM 2219 O O . ILE A 1 272 ? -3.674 -19.829 27.141 1.00 51.41 272 ILE A O 1
ATOM 2223 N N . SER A 1 273 ? -3.963 -21.092 28.974 1.00 54.06 273 SER A N 1
ATOM 2224 C CA . SER A 1 273 ? -5.113 -21.788 28.411 1.00 54.06 273 SER A CA 1
ATOM 2225 C C . SER A 1 273 ? -6.276 -20.804 28.261 1.00 54.06 273 SER A C 1
ATOM 2227 O O . SER A 1 273 ? -6.448 -19.892 29.068 1.00 54.06 273 SER A O 1
ATOM 2229 N N . ILE A 1 274 ? -7.126 -21.009 27.259 1.00 57.50 274 ILE A N 1
ATOM 2230 C CA . ILE A 1 274 ? -8.362 -20.225 27.080 1.00 57.50 274 ILE A CA 1
ATOM 2231 C C . ILE A 1 274 ? -9.177 -20.164 28.378 1.00 57.50 274 ILE A C 1
ATOM 2233 O O . ILE A 1 274 ? -9.740 -19.128 28.726 1.00 57.50 274 ILE A O 1
ATOM 2237 N N . TYR A 1 275 ? -9.185 -21.270 29.121 1.00 59.19 275 TYR A N 1
ATOM 2238 C CA . TYR A 1 275 ? -9.873 -21.390 30.397 1.00 59.19 275 TYR A CA 1
ATOM 2239 C C . TYR A 1 275 ? -9.289 -20.481 31.487 1.00 59.19 275 TYR A C 1
ATOM 2241 O O . TYR A 1 275 ? -10.029 -19.962 32.317 1.00 59.19 275 TYR A O 1
ATOM 2249 N N . ASP A 1 276 ? -7.975 -20.264 31.501 1.00 61.72 276 ASP A N 1
ATOM 2250 C CA . ASP A 1 276 ? -7.334 -19.352 32.452 1.00 61.72 276 ASP A CA 1
ATOM 2251 C C . ASP A 1 276 ? -7.503 -17.889 32.040 1.00 61.72 276 ASP A C 1
ATOM 2253 O O . ASP A 1 276 ? -7.660 -17.024 32.898 1.00 61.72 276 ASP A O 1
ATOM 2257 N N . LEU A 1 277 ? -7.577 -17.622 30.737 1.00 64.31 277 LEU A N 1
ATOM 2258 C CA . LEU A 1 277 ? -7.852 -16.299 30.185 1.00 64.31 277 LEU A CA 1
ATOM 2259 C C . LEU A 1 277 ? -9.280 -15.831 30.523 1.00 64.31 277 LEU A C 1
ATOM 2261 O O . LEU A 1 277 ? -9.474 -14.683 30.911 1.00 64.31 277 LEU A O 1
ATOM 2265 N N . GLN A 1 278 ? -10.260 -16.743 30.502 1.00 64.31 278 GLN A N 1
ATOM 2266 C CA . GLN A 1 278 ? -11.637 -16.488 30.956 1.00 64.31 278 GLN A CA 1
ATOM 2267 C C . GLN A 1 278 ? -11.752 -16.148 32.453 1.00 64.31 278 GLN A C 1
ATOM 2269 O O . GLN A 1 278 ? -12.753 -15.570 32.871 1.00 64.31 278 GLN A O 1
ATOM 2274 N N . LYS A 1 279 ? -10.758 -16.504 33.278 1.00 72.12 279 LYS A N 1
ATOM 2275 C CA . LYS A 1 279 ? -10.751 -16.167 34.714 1.00 72.12 279 LYS A CA 1
ATOM 2276 C C . LYS A 1 279 ? -10.213 -14.764 34.996 1.00 72.12 279 LYS A C 1
ATOM 2278 O O . LYS A 1 279 ? -10.312 -14.309 36.133 1.00 72.12 279 LYS A O 1
ATOM 2283 N N . LEU A 1 280 ? -9.606 -14.106 34.009 1.00 72.50 280 LEU A N 1
ATOM 2284 C CA . LEU A 1 280 ? -9.050 -12.767 34.163 1.00 72.50 280 LEU A CA 1
ATOM 2285 C C . LEU A 1 280 ? -10.141 -11.709 33.994 1.00 72.50 280 LEU A C 1
ATOM 2287 O O . LEU A 1 280 ? -10.929 -11.748 33.053 1.00 72.50 280 LEU A O 1
ATOM 2291 N N . GLU A 1 281 ? -10.134 -10.699 34.861 1.00 80.50 281 GLU A N 1
ATOM 2292 C CA . GLU A 1 281 ? -10.925 -9.490 34.653 1.00 80.50 281 GLU A CA 1
ATOM 2293 C C . GLU A 1 281 ? -10.183 -8.582 33.663 1.00 80.50 281 GLU A C 1
ATOM 2295 O O . GLU A 1 281 ? -9.332 -7.768 34.042 1.00 80.50 281 GLU A O 1
ATOM 2300 N N . LEU A 1 282 ? -10.482 -8.751 32.376 1.00 77.81 282 LEU A N 1
ATOM 2301 C CA . LEU A 1 282 ? -9.945 -7.921 31.301 1.00 77.81 282 LEU A CA 1
ATOM 2302 C C . LEU A 1 282 ? -10.895 -6.767 31.005 1.00 77.81 282 LEU A C 1
ATOM 2304 O O . LEU A 1 282 ? -12.098 -6.957 30.815 1.00 77.81 282 LEU A O 1
ATOM 2308 N N . SER A 1 283 ? -10.357 -5.552 30.958 1.00 83.12 283 SER A N 1
ATOM 2309 C CA . SER A 1 283 ? -11.170 -4.374 30.676 1.00 83.12 283 SER A CA 1
ATOM 2310 C C . SER A 1 283 ? -10.441 -3.283 29.912 1.00 83.12 283 SER A C 1
ATOM 2312 O O . SER A 1 283 ? -9.228 -3.122 30.029 1.00 83.12 283 SER A O 1
ATOM 2314 N N . TYR A 1 284 ? -11.212 -2.522 29.146 1.00 87.75 284 TYR A N 1
ATOM 2315 C CA . TYR A 1 284 ? -10.747 -1.559 28.162 1.00 87.75 284 TYR A CA 1
ATOM 2316 C C . TYR A 1 284 ? -11.443 -0.217 28.373 1.00 87.75 284 TYR A C 1
ATOM 2318 O O . TYR A 1 284 ? -12.644 -0.163 28.639 1.00 87.75 284 TYR A O 1
ATOM 2326 N N . VAL A 1 285 ? -10.699 0.877 28.256 1.00 91.69 285 VAL A N 1
ATOM 2327 C CA . VAL A 1 285 ? -11.232 2.237 28.375 1.00 91.69 285 VAL A CA 1
ATOM 2328 C C . VAL A 1 285 ? -10.764 3.045 27.177 1.00 91.69 285 VAL A C 1
ATOM 2330 O O . VAL A 1 285 ? -9.565 3.273 27.019 1.00 91.69 285 VAL A O 1
ATOM 2333 N N . PHE A 1 286 ? -11.716 3.506 26.371 1.00 93.19 286 PHE A N 1
ATOM 2334 C CA . PHE A 1 286 ? -11.480 4.491 25.323 1.00 93.19 286 PHE A CA 1
ATOM 2335 C C . PHE A 1 286 ? -11.775 5.869 25.900 1.00 93.19 286 PHE A C 1
ATOM 2337 O O . PHE A 1 286 ? -12.883 6.130 26.361 1.00 93.19 286 PHE A O 1
ATOM 2344 N N . LYS A 1 287 ? -10.793 6.763 25.910 1.00 95.25 287 LYS A N 1
ATOM 2345 C CA . LYS A 1 287 ? -10.989 8.128 26.390 1.00 95.25 287 LYS A CA 1
ATOM 2346 C C . LYS A 1 287 ? -11.312 9.089 25.243 1.00 95.25 287 LYS A C 1
ATOM 2348 O O . LYS A 1 287 ? -10.818 8.886 24.130 1.00 95.25 287 LYS A O 1
ATOM 2353 N N . PRO A 1 288 ? -12.088 10.161 25.504 1.00 94.00 288 PRO A N 1
ATOM 2354 C CA . PRO A 1 288 ? -12.399 11.188 24.504 1.00 94.00 288 PRO A CA 1
ATOM 2355 C C . PRO A 1 288 ? -11.175 11.918 23.938 1.00 94.00 288 PRO A C 1
ATOM 2357 O O . PRO A 1 288 ? -11.233 12.433 22.825 1.00 94.00 288 PRO A O 1
ATOM 2360 N N . ASP A 1 289 ? -10.075 11.960 24.693 1.00 93.69 289 ASP A N 1
ATOM 2361 C CA . ASP A 1 289 ? -8.799 12.562 24.286 1.00 93.69 289 ASP A CA 1
ATOM 2362 C C . ASP A 1 289 ? -7.977 11.677 23.331 1.00 93.69 289 ASP A C 1
ATOM 2364 O O . ASP A 1 289 ? -6.903 12.084 22.897 1.00 93.69 289 ASP A O 1
ATOM 2368 N N . GLY A 1 290 ? -8.483 10.490 22.982 1.00 91.50 290 GLY A N 1
ATOM 2369 C CA . GLY A 1 290 ? -7.795 9.539 22.116 1.00 91.50 290 GLY A CA 1
ATOM 2370 C C . GLY A 1 290 ? -6.885 8.568 22.861 1.00 91.50 290 GLY A C 1
ATOM 2371 O O . GLY A 1 290 ? -6.187 7.809 22.208 1.00 91.50 290 GLY A O 1
ATOM 2372 N N . GLN A 1 291 ? -6.882 8.530 24.197 1.00 94.38 291 GLN A N 1
ATOM 2373 C CA . GLN A 1 291 ? -6.136 7.519 24.952 1.00 94.38 291 GLN A CA 1
ATOM 2374 C C . GLN A 1 291 ? -6.920 6.201 25.077 1.00 94.38 291 GLN A C 1
ATOM 2376 O O . GLN A 1 291 ? -8.118 6.196 25.358 1.00 94.38 291 GLN A O 1
ATOM 2381 N N . PHE A 1 292 ? -6.241 5.072 24.904 1.00 91.81 292 PHE A N 1
ATOM 2382 C CA . PHE A 1 292 ? -6.742 3.718 25.122 1.00 91.81 292 PHE A CA 1
ATOM 2383 C C . PHE A 1 292 ? -5.998 3.068 26.283 1.00 91.81 292 PHE A C 1
ATOM 2385 O O . PHE A 1 292 ? -4.768 3.060 26.318 1.00 91.81 292 PHE A O 1
ATOM 2392 N N . LEU A 1 293 ? -6.748 2.513 27.231 1.00 90.56 293 LEU A N 1
ATOM 2393 C CA . LEU A 1 293 ? -6.200 1.841 28.404 1.00 90.56 293 LEU A CA 1
ATOM 2394 C C . LEU A 1 293 ? -6.729 0.416 28.493 1.00 90.56 293 LEU A C 1
ATOM 2396 O O . LEU A 1 293 ? -7.939 0.201 28.410 1.00 90.56 293 LEU A O 1
ATOM 2400 N N . LYS A 1 294 ? -5.835 -0.534 28.765 1.00 86.25 294 LYS A N 1
ATOM 2401 C CA . LYS A 1 294 ? -6.178 -1.930 29.049 1.00 86.25 294 LYS A CA 1
ATOM 2402 C C . LYS A 1 294 ? -5.770 -2.299 30.462 1.00 86.25 294 LYS A C 1
ATOM 2404 O O . LYS A 1 294 ? -4.627 -2.081 30.873 1.00 86.25 294 LYS A O 1
ATOM 2409 N N . TYR A 1 295 ? -6.693 -2.913 31.184 1.00 84.44 295 TYR A N 1
ATOM 2410 C CA . TYR A 1 295 ? -6.495 -3.396 32.540 1.00 84.44 295 TYR A CA 1
ATOM 2411 C C . TYR A 1 295 ? -6.685 -4.907 32.606 1.00 84.44 295 TYR A C 1
ATOM 2413 O O . TYR A 1 295 ? -7.595 -5.453 31.985 1.00 84.44 295 TYR A O 1
ATOM 2421 N N . VAL A 1 296 ? -5.856 -5.553 33.421 1.00 83.25 296 VAL A N 1
ATOM 2422 C CA . VAL A 1 296 ? -5.923 -6.983 33.733 1.00 83.25 296 VAL A CA 1
ATOM 2423 C C . VAL A 1 296 ? -5.971 -7.126 35.248 1.00 83.25 296 VAL A C 1
ATOM 2425 O O . VAL A 1 296 ? -5.036 -6.705 35.931 1.00 83.25 296 VAL A O 1
ATOM 2428 N N . ASN A 1 297 ? -7.068 -7.669 35.782 1.00 85.00 297 ASN A N 1
ATOM 2429 C CA . ASN A 1 297 ? -7.323 -7.777 37.226 1.00 85.00 297 ASN A CA 1
ATOM 2430 C C . ASN A 1 297 ? -7.120 -6.434 37.954 1.00 85.00 297 ASN A C 1
ATOM 2432 O O . ASN A 1 297 ? -6.440 -6.345 38.977 1.00 85.00 297 ASN A O 1
ATOM 2436 N N . GLY A 1 298 ? -7.632 -5.355 37.355 1.00 84.81 298 GLY A N 1
ATOM 2437 C CA . GLY A 1 298 ? -7.515 -3.988 37.872 1.00 84.81 298 GLY A CA 1
ATOM 2438 C C . GLY A 1 298 ? -6.147 -3.316 37.685 1.00 84.81 298 GLY A C 1
ATOM 2439 O O . GLY A 1 298 ? -6.038 -2.113 37.915 1.00 84.81 298 GLY A O 1
ATOM 2440 N N . GLN A 1 299 ? -5.113 -4.028 37.227 1.00 87.81 299 GLN A N 1
ATOM 2441 C CA . GLN A 1 299 ? -3.799 -3.444 36.944 1.00 87.81 299 GLN A CA 1
ATOM 2442 C C . GLN A 1 299 ? -3.724 -2.931 35.509 1.00 87.81 299 GLN A C 1
ATOM 2444 O O . GLN A 1 299 ? -4.026 -3.673 34.577 1.00 87.81 299 GLN A O 1
ATOM 2449 N N . LEU A 1 300 ? -3.274 -1.689 35.322 1.00 88.75 300 LEU A N 1
ATOM 2450 C CA . LEU A 1 300 ? -2.999 -1.142 33.993 1.00 88.75 300 LEU A CA 1
ATOM 2451 C C . LEU A 1 300 ? -1.858 -1.935 33.340 1.00 88.75 300 LEU A C 1
ATOM 2453 O O . LEU A 1 300 ? -0.772 -2.029 33.914 1.00 88.75 300 LEU A O 1
ATOM 2457 N N . LYS A 1 301 ? -2.110 -2.504 32.160 1.00 83.06 301 LYS A N 1
ATOM 2458 C CA . LYS A 1 301 ? -1.111 -3.241 31.371 1.00 83.06 301 LYS A CA 1
ATOM 2459 C C . LYS A 1 301 ? -0.716 -2.517 30.098 1.00 83.06 301 LYS A C 1
ATOM 2461 O O . LYS A 1 301 ? 0.440 -2.587 29.707 1.00 83.06 301 LYS A O 1
ATOM 2466 N N . GLU A 1 302 ? -1.649 -1.793 29.494 1.00 82.88 302 GLU A N 1
ATOM 2467 C CA . GLU A 1 302 ? -1.431 -1.140 28.209 1.00 82.88 302 GLU A CA 1
ATOM 2468 C C . GLU A 1 302 ? -1.983 0.279 28.236 1.00 82.88 302 GLU A C 1
ATOM 2470 O O . GLU A 1 302 ? -3.058 0.531 28.788 1.00 82.88 302 GLU A O 1
ATOM 2475 N N . ASN A 1 303 ? -1.234 1.197 27.636 1.00 88.88 303 ASN A N 1
ATOM 2476 C CA . ASN A 1 303 ? -1.601 2.593 27.477 1.00 88.88 303 ASN A CA 1
ATOM 2477 C C . ASN A 1 303 ? -1.137 3.051 26.093 1.00 88.88 303 ASN A C 1
ATOM 2479 O O . ASN A 1 303 ? 0.058 3.258 25.890 1.00 88.88 303 ASN A O 1
ATOM 2483 N N . LYS A 1 304 ? -2.085 3.175 25.167 1.00 87.25 304 LYS A N 1
ATOM 2484 C CA . LYS A 1 304 ? -1.859 3.556 23.769 1.00 87.25 304 LYS A CA 1
ATOM 2485 C C . LYS A 1 304 ? -2.770 4.711 23.382 1.00 87.25 304 LYS A C 1
ATOM 2487 O O . LYS A 1 304 ? -3.593 5.166 24.176 1.00 87.25 304 LYS A O 1
ATOM 2492 N N . THR A 1 305 ? -2.642 5.181 22.155 1.00 89.81 305 THR A N 1
ATOM 2493 C CA . THR A 1 305 ? -3.650 6.023 21.513 1.00 89.81 305 THR A CA 1
ATOM 2494 C C . THR A 1 305 ? -4.690 5.163 20.798 1.00 89.81 305 THR A C 1
ATOM 2496 O O . THR A 1 305 ? -4.478 3.971 20.571 1.00 89.81 305 THR A O 1
ATOM 2499 N N . TRP A 1 306 ? -5.836 5.744 20.454 1.00 90.50 306 TRP A N 1
ATOM 2500 C CA . TRP A 1 306 ? -6.801 5.118 19.565 1.00 90.50 306 TRP A CA 1
ATOM 2501 C C . TRP A 1 306 ? -7.474 6.115 18.632 1.00 90.50 306 TRP A C 1
ATOM 2503 O O . TRP A 1 306 ? -7.657 7.295 18.945 1.00 90.50 306 TRP A O 1
ATOM 2513 N N . SER A 1 307 ? -7.917 5.611 17.484 1.00 89.31 307 SER A N 1
ATOM 2514 C CA . SER A 1 307 ? -8.764 6.362 16.564 1.00 89.31 307 SER A CA 1
ATOM 2515 C C . SER A 1 307 ? -9.772 5.461 15.857 1.00 89.31 307 SER A C 1
ATOM 2517 O O . SER A 1 307 ? -9.596 4.251 15.752 1.00 89.31 307 SER A O 1
ATOM 2519 N N . LEU A 1 308 ? -10.859 6.056 15.364 1.00 89.44 308 LEU A N 1
ATOM 2520 C CA . LEU A 1 308 ? -11.850 5.355 14.553 1.00 89.44 308 LEU A CA 1
ATOM 2521 C C . LEU A 1 308 ? -11.584 5.625 13.069 1.00 89.44 308 LEU A C 1
ATOM 2523 O O . LEU A 1 308 ? -11.517 6.790 12.645 1.00 89.44 308 LEU A O 1
ATOM 2527 N N . SER A 1 309 ? -11.498 4.550 12.286 1.00 88.00 309 SER A N 1
ATOM 2528 C CA . SER A 1 309 ? -11.482 4.598 10.819 1.00 88.00 309 SER A CA 1
ATOM 2529 C C . SER A 1 309 ? -12.637 5.440 10.258 1.00 88.00 309 SER A C 1
ATOM 2531 O O . SER A 1 309 ? -13.681 5.630 10.888 1.00 88.00 309 SER A O 1
ATOM 2533 N N . ASN A 1 310 ? -12.447 6.004 9.064 1.00 86.88 310 ASN A N 1
ATOM 2534 C CA . ASN A 1 310 ? -13.407 6.947 8.482 1.00 86.88 310 ASN A CA 1
ATOM 2535 C C . ASN A 1 310 ? -14.751 6.332 8.101 1.00 86.88 310 ASN A C 1
ATOM 2537 O O . ASN A 1 310 ? -15.750 7.046 8.064 1.00 86.88 310 ASN A O 1
ATOM 2541 N N . ASP A 1 311 ? -14.791 5.028 7.876 1.00 89.69 311 ASP A N 1
ATOM 2542 C CA . ASP A 1 311 ? -16.004 4.262 7.620 1.00 89.69 311 ASP A CA 1
ATOM 2543 C C . ASP A 1 311 ? -16.568 3.584 8.879 1.00 89.69 311 ASP A C 1
ATOM 2545 O O . ASP A 1 311 ? -17.618 2.949 8.820 1.00 89.69 311 ASP A O 1
ATOM 2549 N N . GLY A 1 312 ? -15.907 3.743 10.031 1.00 90.31 312 GLY A N 1
ATOM 2550 C CA . GLY A 1 312 ? -16.377 3.233 11.317 1.00 90.31 312 GLY A CA 1
ATOM 2551 C C . GLY A 1 312 ? -16.268 1.718 11.486 1.00 90.31 312 GLY A C 1
ATOM 2552 O O . GLY A 1 312 ? -16.854 1.190 12.422 1.00 90.31 312 GLY A O 1
ATOM 2553 N N . ILE A 1 313 ? -15.541 1.014 10.613 1.00 89.00 313 ILE A N 1
ATOM 2554 C CA . ILE A 1 313 ? -15.400 -0.451 10.686 1.00 89.00 313 ILE A CA 1
ATOM 2555 C C . ILE A 1 313 ? -14.241 -0.864 11.598 1.00 89.00 313 ILE A C 1
ATOM 2557 O O . ILE A 1 313 ? -14.285 -1.926 12.199 1.00 89.00 313 ILE A O 1
ATOM 2561 N N . TYR A 1 314 ? -13.205 -0.042 11.730 1.00 86.88 314 TYR A N 1
ATOM 2562 C CA . TYR A 1 314 ? -12.010 -0.349 12.523 1.00 86.88 314 TYR A CA 1
ATOM 2563 C C . TYR A 1 314 ? -11.731 0.692 13.602 1.00 86.88 314 TYR A C 1
ATOM 2565 O O . TYR A 1 314 ? -11.855 1.898 13.351 1.00 86.88 314 TYR A O 1
ATOM 2573 N N . ILE A 1 315 ? -11.291 0.205 14.760 1.00 87.44 315 ILE A N 1
ATOM 2574 C CA . ILE A 1 315 ? -10.630 0.962 15.824 1.00 87.44 315 ILE A CA 1
ATOM 2575 C C . ILE A 1 315 ? -9.131 0.704 15.688 1.00 87.44 315 ILE A C 1
ATOM 2577 O O . ILE A 1 315 ? -8.697 -0.438 15.818 1.00 87.44 315 ILE A O 1
ATOM 2581 N N . TRP A 1 316 ? -8.357 1.747 15.428 1.00 85.06 316 TRP A N 1
ATOM 2582 C CA . TRP A 1 316 ? -6.898 1.703 15.413 1.00 85.06 316 TRP A CA 1
ATOM 2583 C C . TRP A 1 316 ? -6.380 1.933 16.823 1.00 85.06 316 TRP A C 1
ATOM 2585 O O . TRP A 1 316 ? -6.864 2.851 17.485 1.00 85.06 316 TRP A O 1
ATOM 2595 N N . LEU A 1 317 ? -5.433 1.115 17.267 1.00 81.44 317 LEU A N 1
ATOM 2596 C CA . LEU A 1 317 ? -4.735 1.237 18.540 1.00 81.44 317 LEU A CA 1
ATOM 2597 C C . LEU A 1 317 ? -3.263 1.534 18.224 1.00 81.44 317 LEU A C 1
ATOM 2599 O O . LEU A 1 317 ? -2.644 0.778 17.483 1.00 81.44 317 LEU A O 1
ATOM 2603 N N . ASP A 1 318 ? -2.723 2.597 18.819 1.00 73.38 318 ASP A N 1
ATOM 2604 C CA . ASP A 1 318 ? -1.372 3.150 18.625 1.00 73.38 318 ASP A CA 1
ATOM 2605 C C . ASP A 1 318 ? -1.156 4.123 17.444 1.00 73.38 318 ASP A C 1
ATOM 2607 O O . ASP A 1 318 ? -1.817 4.071 16.405 1.00 73.38 318 ASP A O 1
ATOM 2611 N N . ASP A 1 319 ? -0.159 4.997 17.628 1.00 56.75 319 ASP A N 1
ATOM 2612 C CA . ASP A 1 319 ? 0.379 5.931 16.631 1.00 56.75 319 ASP A CA 1
ATOM 2613 C C . ASP A 1 319 ? 1.720 5.417 16.032 1.00 56.75 319 ASP A C 1
ATOM 2615 O O . ASP A 1 319 ? 2.202 5.975 15.034 1.00 56.75 319 ASP A O 1
ATOM 2619 N N . GLN A 1 320 ? 2.339 4.378 16.638 1.00 49.91 320 GLN A N 1
ATOM 2620 C CA . GLN A 1 320 ? 3.637 3.742 16.298 1.00 49.91 320 GLN A CA 1
ATOM 2621 C C . GLN A 1 320 ? 3.718 2.271 16.835 1.00 49.91 320 GLN A C 1
ATOM 2623 O O . GLN A 1 320 ? 2.825 1.803 17.517 1.00 49.91 320 GLN A O 1
ATOM 2628 N N . PRO A 1 321 ? 4.792 1.499 16.582 1.00 45.03 321 PRO A N 1
ATOM 2629 C CA . PRO A 1 321 ? 4.955 0.542 15.503 1.00 45.03 321 PRO A CA 1
ATOM 2630 C C . PRO A 1 321 ? 4.420 -0.893 15.792 1.00 45.03 321 PRO A C 1
ATOM 2632 O O . PRO A 1 321 ? 5.173 -1.855 15.686 1.00 45.03 321 PRO A O 1
ATOM 2635 N N . THR A 1 322 ? 3.127 -1.083 16.064 1.00 52.03 322 THR A N 1
ATOM 2636 C CA . THR A 1 322 ? 2.433 -2.364 15.777 1.00 52.03 322 THR A CA 1
ATOM 2637 C C . THR A 1 322 ? 1.044 -2.043 15.237 1.00 52.03 322 THR A C 1
ATOM 2639 O O . THR A 1 322 ? 0.352 -1.207 15.806 1.00 52.03 322 THR A O 1
ATOM 2642 N N . ILE A 1 323 ? 0.663 -2.614 14.088 1.00 60.59 323 ILE A N 1
ATOM 2643 C CA . ILE A 1 323 ? -0.622 -2.331 13.427 1.00 60.59 323 ILE A CA 1
ATOM 2644 C C . ILE A 1 323 ? -1.722 -3.076 14.187 1.00 60.59 323 ILE A C 1
ATOM 2646 O O . ILE A 1 323 ? -2.259 -4.096 13.751 1.00 60.59 323 ILE A O 1
ATOM 2650 N N . GLU A 1 324 ? -2.014 -2.602 15.389 1.00 72.31 324 GLU A N 1
ATOM 2651 C CA . GLU A 1 324 ? -3.062 -3.166 16.207 1.00 72.31 324 GLU A CA 1
ATOM 2652 C C . GLU A 1 324 ? -4.379 -2.485 15.872 1.00 72.31 324 GLU A C 1
ATOM 2654 O O . GLU A 1 324 ? -4.562 -1.279 16.020 1.00 72.31 324 GLU A O 1
ATOM 2659 N N . TYR A 1 325 ? -5.326 -3.283 15.400 1.00 77.19 325 TYR A N 1
ATOM 2660 C CA . TYR A 1 325 ? -6.673 -2.817 15.145 1.00 77.19 325 TYR A CA 1
ATOM 2661 C C . TYR A 1 325 ? -7.701 -3.818 15.644 1.00 77.19 325 TYR A C 1
ATOM 2663 O O . TYR A 1 325 ? -7.452 -5.022 15.743 1.00 77.19 325 TYR A O 1
ATOM 2671 N N . LEU A 1 326 ? -8.890 -3.294 15.915 1.00 79.81 326 LEU A N 1
ATOM 2672 C CA . LEU A 1 326 ? -10.089 -4.059 16.210 1.00 79.81 326 LEU A CA 1
ATOM 2673 C C . LEU A 1 326 ? -11.093 -3.799 15.091 1.00 79.81 326 LEU A C 1
ATOM 2675 O O . LEU A 1 326 ? -11.467 -2.650 14.851 1.00 79.81 326 LEU A O 1
ATOM 2679 N N . LYS A 1 327 ? -11.535 -4.849 14.400 1.00 82.31 327 LYS A N 1
ATOM 2680 C CA . LYS A 1 327 ? -12.622 -4.751 13.425 1.00 82.31 327 LYS A CA 1
ATOM 2681 C C . LYS A 1 327 ? -13.953 -4.823 14.163 1.00 82.31 327 LYS A C 1
ATOM 2683 O O . LYS A 1 327 ? -14.259 -5.851 14.745 1.00 82.31 327 LYS A O 1
ATOM 2688 N N . ILE A 1 328 ? -14.744 -3.765 14.131 1.00 85.06 328 ILE A N 1
ATOM 2689 C CA . ILE A 1 328 ? -16.093 -3.711 14.688 1.00 85.06 328 ILE A CA 1
ATOM 2690 C C . ILE A 1 328 ? -17.018 -4.555 13.804 1.00 85.06 328 ILE A C 1
ATOM 2692 O O . ILE A 1 328 ? -17.263 -4.222 12.646 1.00 85.06 328 ILE A O 1
ATOM 2696 N N . GLU A 1 329 ? -17.545 -5.640 14.362 1.00 83.69 329 GLU A N 1
ATOM 2697 C CA . GLU A 1 329 ? -18.634 -6.414 13.753 1.00 83.69 329 GLU A CA 1
ATOM 2698 C C . GLU A 1 329 ? -19.998 -5.884 14.214 1.00 83.69 329 GLU A C 1
ATOM 2700 O O . GLU A 1 329 ? -20.964 -5.888 13.453 1.00 83.69 329 GLU A O 1
ATOM 2705 N N . HIS A 1 330 ? -20.075 -5.400 15.458 1.00 83.69 330 HIS A N 1
ATOM 2706 C CA . HIS A 1 330 ? -21.290 -4.843 16.041 1.00 83.69 330 HIS A CA 1
ATOM 2707 C C . HIS A 1 330 ? -20.954 -3.825 17.136 1.00 83.69 330 HIS A C 1
ATOM 2709 O O . HIS A 1 330 ? -20.012 -4.035 17.896 1.00 83.69 330 HIS A O 1
ATOM 2715 N N . ILE A 1 331 ? -21.720 -2.735 17.221 1.00 83.12 331 ILE A N 1
ATOM 2716 C CA . ILE A 1 331 ? -21.638 -1.768 18.318 1.00 83.12 331 ILE A CA 1
ATOM 2717 C C . ILE A 1 331 ? -23.020 -1.173 18.594 1.00 83.12 331 ILE A C 1
ATOM 2719 O O . ILE A 1 331 ? -23.603 -0.498 17.747 1.00 83.12 331 ILE A O 1
ATOM 2723 N N . GLU A 1 332 ? -23.518 -1.403 19.799 1.00 80.94 332 GLU A N 1
ATOM 2724 C CA . GLU A 1 332 ? -24.727 -0.811 20.362 1.00 80.94 332 GLU A CA 1
ATOM 2725 C C . GLU A 1 332 ? -24.450 -0.418 21.816 1.00 80.94 332 GLU A C 1
ATOM 2727 O O . GLU A 1 332 ? -23.468 -0.860 22.399 1.00 80.94 332 GLU A O 1
ATOM 2732 N N . ASN A 1 333 ? -25.284 0.448 22.401 1.00 72.44 333 ASN A N 1
ATOM 2733 C CA . ASN A 1 333 ? -25.027 1.137 23.677 1.00 72.44 333 ASN A CA 1
ATOM 2734 C C . ASN A 1 333 ? -24.352 0.289 24.758 1.00 72.44 333 ASN A C 1
ATOM 2736 O O . ASN A 1 333 ? -23.480 0.801 25.456 1.00 72.44 333 ASN A O 1
ATOM 2740 N N . ASP A 1 334 ? -24.735 -0.981 24.885 1.00 77.81 334 ASP A N 1
ATOM 2741 C CA . ASP A 1 334 ? -24.176 -1.894 25.870 1.00 77.81 334 ASP A CA 1
ATOM 2742 C C . ASP A 1 334 ? -23.288 -2.988 25.306 1.00 77.81 334 ASP A C 1
ATOM 2744 O O . ASP A 1 334 ? -22.612 -3.608 26.101 1.00 77.81 334 ASP A O 1
ATOM 2748 N N . GLU A 1 335 ? -23.175 -3.159 23.991 1.00 81.06 335 GLU A N 1
ATOM 2749 C CA . GLU A 1 335 ? -22.483 -4.273 23.345 1.00 81.06 335 GLU A CA 1
ATOM 2750 C C . GLU A 1 335 ? -21.489 -3.794 22.273 1.00 81.06 335 GLU A C 1
ATOM 2752 O O . GLU A 1 335 ? -21.839 -3.008 21.401 1.00 81.06 335 GLU A O 1
ATOM 2757 N N . LEU A 1 336 ? -20.252 -4.296 22.286 1.00 85.31 336 LEU A N 1
ATOM 2758 C CA . LEU A 1 336 ? -19.265 -4.061 21.226 1.00 85.31 336 LEU A CA 1
ATOM 2759 C C . LEU A 1 336 ? -18.627 -5.399 20.872 1.00 85.31 336 LEU A C 1
ATOM 2761 O O . LEU A 1 336 ? -17.860 -5.928 21.661 1.00 85.31 336 LEU A O 1
ATOM 2765 N N . ILE A 1 337 ? -18.912 -5.914 19.680 1.00 80.88 337 ILE A N 1
ATOM 2766 C CA . ILE A 1 337 ? -18.319 -7.138 19.141 1.00 80.88 337 ILE A CA 1
ATOM 2767 C C . ILE A 1 337 ? -17.205 -6.742 18.186 1.00 80.88 337 ILE A C 1
ATOM 2769 O O . ILE A 1 337 ? -17.437 -6.013 17.215 1.00 80.88 337 ILE A O 1
ATOM 2773 N N . VAL A 1 338 ? -16.005 -7.260 18.439 1.00 76.38 338 VAL A N 1
ATOM 2774 C CA . VAL A 1 338 ? -14.828 -6.974 17.623 1.00 76.38 338 VAL A CA 1
ATOM 2775 C C . VAL A 1 338 ? -14.127 -8.243 17.165 1.00 76.38 338 VAL A C 1
ATOM 2777 O O . VAL A 1 338 ? -14.056 -9.235 17.875 1.00 76.38 338 VAL A O 1
ATOM 2780 N N . ASN A 1 339 ? -13.534 -8.202 15.984 1.00 70.38 339 ASN A N 1
ATOM 2781 C CA . ASN A 1 339 ? -12.583 -9.204 15.537 1.00 70.38 339 ASN A CA 1
ATOM 2782 C C . ASN A 1 339 ? -11.177 -8.621 15.667 1.00 70.38 339 ASN A C 1
ATOM 2784 O O . ASN A 1 339 ? -10.884 -7.551 15.125 1.00 70.38 339 ASN A O 1
ATOM 2788 N N . ARG A 1 340 ? -10.306 -9.330 16.388 1.00 64.50 340 ARG A N 1
ATOM 2789 C CA . ARG A 1 340 ? -8.874 -9.032 16.471 1.00 64.50 340 ARG A CA 1
ATOM 2790 C C . ARG A 1 340 ? -8.126 -10.198 15.848 1.00 64.50 340 ARG A C 1
ATOM 2792 O O . ARG A 1 340 ? -8.394 -11.354 16.169 1.00 64.50 340 ARG A O 1
ATOM 2799 N N . VAL A 1 341 ? -7.206 -9.893 14.942 1.00 52.88 341 VAL A N 1
ATOM 2800 C CA . VAL A 1 341 ? -6.317 -10.904 14.373 1.00 52.88 341 VAL A CA 1
ATOM 2801 C C . VAL A 1 341 ? -5.021 -10.887 15.177 1.00 52.88 341 VAL A C 1
ATOM 2803 O O . VAL A 1 341 ? -4.199 -9.980 15.024 1.00 52.88 341 VAL A O 1
ATOM 2806 N N . GLU A 1 342 ? -4.882 -11.860 16.074 1.00 49.44 342 GLU A N 1
ATOM 2807 C CA . GLU A 1 342 ? -3.682 -12.067 16.889 1.00 49.44 342 GLU A CA 1
ATOM 2808 C C . GLU A 1 342 ? -2.824 -13.188 16.295 1.00 49.44 342 GLU A C 1
ATOM 2810 O O . GLU A 1 342 ? -3.346 -14.186 15.793 1.00 49.44 342 GLU A O 1
ATOM 2815 N N . ASP A 1 343 ? -1.503 -13.028 16.367 1.00 40.41 343 ASP A N 1
ATOM 2816 C CA . ASP A 1 343 ? -0.561 -14.095 16.044 1.00 40.41 343 ASP A CA 1
ATOM 2817 C C . ASP A 1 343 ? -0.545 -15.099 17.194 1.00 40.41 343 ASP A C 1
ATOM 2819 O O . ASP A 1 343 ? 0.035 -14.854 18.251 1.00 40.41 343 ASP A O 1
ATOM 2823 N N . VAL A 1 344 ? -1.196 -16.244 17.001 1.00 34.81 344 VAL A N 1
ATOM 2824 C CA . VAL A 1 344 ? -1.171 -17.326 17.984 1.00 34.81 344 VAL A CA 1
ATOM 2825 C C . VAL A 1 344 ? -0.169 -18.375 17.540 1.00 34.81 344 VAL A C 1
ATOM 2827 O O . VAL A 1 344 ? -0.325 -19.052 16.522 1.00 34.81 344 VAL A O 1
ATOM 2830 N N . MET A 1 345 ? 0.879 -18.528 18.343 1.00 31.44 345 MET A N 1
ATOM 2831 C CA . MET A 1 345 ? 1.784 -19.661 18.240 1.00 31.44 345 MET A CA 1
ATOM 2832 C C . MET A 1 345 ? 1.120 -20.857 18.929 1.00 31.44 345 MET A C 1
ATOM 2834 O O . MET A 1 345 ? 1.096 -20.964 20.155 1.00 31.44 345 MET A O 1
ATOM 2838 N N . LEU A 1 346 ? 0.571 -21.772 18.134 1.00 30.39 346 LEU A N 1
ATOM 2839 C CA . LEU A 1 346 ? 0.278 -23.120 18.611 1.00 30.39 346 LEU A CA 1
ATOM 2840 C C . LEU A 1 346 ? 1.620 -23.854 18.691 1.00 30.39 346 LEU A C 1
ATOM 2842 O O . LEU A 1 346 ? 2.452 -23.685 17.804 1.00 30.39 346 LEU A O 1
ATOM 2846 N N . ILE A 1 347 ? 1.861 -24.629 19.752 1.00 29.23 347 ILE A N 1
ATOM 2847 C CA . ILE A 1 347 ? 3.133 -25.340 19.981 1.00 29.23 347 ILE A CA 1
ATOM 2848 C C . ILE A 1 347 ? 3.632 -25.983 18.671 1.00 29.23 347 ILE A C 1
ATOM 2850 O O . ILE A 1 347 ? 3.058 -26.961 18.197 1.00 29.23 347 ILE A O 1
ATOM 2854 N N . GLY A 1 348 ? 4.700 -25.415 18.097 1.00 26.16 348 GLY A N 1
ATOM 2855 C CA . GLY A 1 348 ? 5.384 -25.916 16.900 1.00 26.16 348 GLY A CA 1
ATOM 2856 C C . GLY A 1 348 ? 4.922 -25.378 15.537 1.00 26.16 348 GLY A C 1
ATOM 2857 O O . GLY A 1 348 ? 5.605 -25.652 14.554 1.00 26.16 348 GLY A O 1
ATOM 2858 N N . GLU A 1 349 ? 3.841 -24.597 15.439 1.00 25.88 349 GLU A N 1
ATOM 2859 C CA . GLU A 1 349 ? 3.355 -24.041 14.166 1.00 25.88 349 GLU A CA 1
ATOM 2860 C C . GLU A 1 349 ? 2.832 -22.602 14.316 1.00 25.88 349 GLU A C 1
ATOM 2862 O O . GLU A 1 349 ? 1.905 -22.325 15.077 1.00 25.88 349 GLU A O 1
ATOM 2867 N N . TRP A 1 350 ? 3.387 -21.682 13.522 1.00 30.06 350 TRP A N 1
ATOM 2868 C CA . TRP A 1 350 ? 2.817 -20.348 13.332 1.00 30.06 350 TRP A CA 1
ATOM 2869 C C . TRP A 1 350 ? 1.594 -20.458 12.422 1.00 30.06 350 TRP A C 1
ATOM 2871 O O . TRP A 1 350 ? 1.723 -20.865 11.265 1.00 30.06 350 TRP A O 1
ATOM 2881 N N . ARG A 1 351 ? 0.407 -20.096 12.916 1.00 30.12 351 ARG A N 1
ATOM 2882 C CA . ARG A 1 351 ? -0.805 -20.018 12.093 1.00 30.12 351 ARG A CA 1
ATOM 2883 C C . ARG A 1 351 ? -1.459 -18.655 12.270 1.00 30.12 351 ARG A C 1
ATOM 2885 O O . ARG A 1 351 ? -1.772 -18.255 13.383 1.00 30.12 351 ARG A O 1
ATOM 2892 N N . ALA A 1 352 ? -1.719 -17.987 11.153 1.00 31.77 352 ALA A N 1
ATOM 2893 C CA . ALA A 1 352 ? -2.650 -16.875 11.104 1.00 31.77 352 ALA A CA 1
ATOM 2894 C C . ALA A 1 352 ? -4.042 -17.398 11.470 1.00 31.77 352 ALA A C 1
ATOM 2896 O O . ALA A 1 352 ? -4.575 -18.264 10.770 1.00 31.77 352 ALA A O 1
ATOM 2897 N N . GLN A 1 353 ? -4.629 -16.911 12.555 1.00 34.34 353 GLN A N 1
ATOM 2898 C CA . GLN A 1 353 ? -5.995 -17.260 12.916 1.00 34.34 353 GLN A CA 1
ATOM 2899 C C . GLN A 1 353 ? -6.808 -15.986 13.095 1.00 34.34 353 GLN A C 1
ATOM 2901 O O . GLN A 1 353 ? -6.440 -15.074 13.830 1.00 34.34 353 GLN A O 1
ATOM 2906 N N . SER A 1 354 ? -7.925 -15.912 12.381 1.00 30.97 354 SER A N 1
ATOM 2907 C CA . SER A 1 354 ? -8.948 -14.912 12.649 1.00 30.97 354 SER A CA 1
ATOM 2908 C C . SER A 1 354 ? -9.730 -15.374 13.874 1.00 30.97 354 SER A C 1
ATOM 2910 O O . SER A 1 354 ? -10.397 -16.406 13.820 1.00 30.97 354 SER A O 1
ATOM 2912 N N . TYR A 1 355 ? -9.651 -14.628 14.971 1.00 33.97 355 TYR A N 1
ATOM 2913 C CA . TYR A 1 355 ? -10.522 -14.851 16.119 1.00 33.97 355 TYR A CA 1
ATOM 2914 C C . TYR A 1 355 ? -11.733 -13.945 16.021 1.00 33.97 355 TYR A C 1
ATOM 2916 O O . TYR A 1 355 ? -11.625 -12.772 15.648 1.00 33.97 355 TYR A O 1
ATOM 2924 N N . GLN A 1 356 ? -12.885 -14.493 16.389 1.00 30.44 356 GLN A N 1
ATOM 2925 C CA . GLN A 1 356 ? -14.075 -13.699 16.606 1.00 30.44 356 GLN A CA 1
ATOM 2926 C C . GLN A 1 356 ? -14.165 -13.400 18.104 1.00 30.44 356 GLN A C 1
ATOM 2928 O O . GLN A 1 356 ? -14.446 -14.282 18.911 1.00 30.44 356 GLN A O 1
ATOM 2933 N N . ILE A 1 357 ? -13.889 -12.163 18.525 1.00 33.88 357 ILE A N 1
ATOM 2934 C CA . ILE A 1 357 ? -14.173 -11.784 19.911 1.00 33.88 357 ILE A CA 1
ATOM 2935 C C . ILE A 1 357 ? -15.661 -11.433 19.942 1.00 33.88 357 ILE A C 1
ATOM 2937 O O . ILE A 1 357 ? -16.070 -10.310 19.646 1.00 33.88 357 ILE A O 1
ATOM 2941 N N . ARG A 1 358 ? -16.505 -12.420 20.275 1.00 28.88 358 ARG A N 1
ATOM 2942 C CA . ARG A 1 358 ? -17.918 -12.182 20.605 1.00 28.88 358 ARG A CA 1
ATOM 2943 C C . ARG A 1 358 ? -18.008 -11.473 21.939 1.00 28.88 358 ARG A C 1
ATOM 2945 O O . ARG A 1 358 ? -18.291 -12.053 22.980 1.00 28.88 358 ARG A O 1
ATOM 2952 N N . GLN A 1 359 ? -17.748 -10.184 21.898 1.00 34.78 359 GLN A N 1
ATOM 2953 C CA . GLN A 1 359 ? -17.768 -9.359 23.074 1.00 34.78 359 GLN A CA 1
ATOM 2954 C C . GLN A 1 359 ? -19.214 -8.855 23.280 1.00 34.78 359 GLN A C 1
ATOM 2956 O O . GLN A 1 359 ? -19.631 -7.803 22.812 1.00 34.78 359 GLN A O 1
ATOM 2961 N N . VAL A 1 360 ? -20.011 -9.669 23.981 1.00 28.11 360 VAL A N 1
ATOM 2962 C CA . VAL A 1 360 ? -21.320 -9.253 24.510 1.00 28.11 360 VAL A CA 1
ATOM 2963 C C . VAL A 1 360 ? -21.058 -8.410 25.752 1.00 28.11 360 VAL A C 1
ATOM 2965 O O . VAL A 1 360 ? -20.790 -8.957 26.819 1.00 28.11 360 VAL A O 1
ATOM 2968 N N . LEU A 1 361 ? -21.071 -7.090 25.636 1.00 34.41 361 LEU A N 1
ATOM 2969 C CA . LEU A 1 361 ? -20.841 -6.207 26.785 1.00 34.41 361 LEU A CA 1
ATOM 2970 C C . LEU A 1 361 ? -22.191 -5.956 27.467 1.00 34.41 361 LEU A C 1
ATOM 2972 O O . LEU A 1 361 ? -23.246 -6.151 26.864 1.00 34.41 361 LEU A O 1
ATOM 2976 N N . LYS A 1 362 ? -22.187 -5.633 28.755 1.00 31.19 362 LYS A N 1
ATOM 2977 C CA . LYS A 1 362 ? -23.353 -5.080 29.446 1.00 31.19 362 LYS A CA 1
ATOM 2978 C C . LYS A 1 362 ? -22.898 -3.856 30.210 1.00 31.19 362 LYS A C 1
ATOM 2980 O O . LYS A 1 362 ? -21.830 -3.967 30.854 1.00 31.19 362 LYS A O 1
#

Sequence (362 aa):
MKKVILLIILVIIYSSFKNKNNVPKGPWIIVSGTNMAGLIWDFKNGYLKAKKIGGGPTNEFGYDINEKNEFYIEFQNEKRQLIGKIISYSVDSITIMRSDSELVKMVPLVEPATSLSKDYLLETLISTGWKISTNGEDYRMDFGKNHQYGLRSEPYQAVSHGFIKWPTSDLEMWSIEKYENHFILIHTIHQTEMTINLIKSANENEIHTDSYWYGHKKDLTYKRIASISGTKKQEMKDILTSKKWFLKDFDTTFANAFILPEYVNDISDSIISIYDLQKLELSYVFKPDGQFLKYVNGQLKENKTWSLSNDGIYIWLDDQPTIEYLKIEHIENDELIVNRVEDVMLIGEWRAQSYQIRQVLK

Radius of gyration: 27.01 Å; Cα contacts (8 Å, |Δi|>4): 763; chains: 1; bounding box: 61×42×101 Å

Nearest PDB structures (foldseek):
  7mjb-assembly2_B  TM=3.580E-01  e=1.969E-02  Oplophorus gracilirostris
  7snr-assembly2_B  TM=3.713E-01  e=7.753E-02  Oplophorus gracilirostris
  7sns-assembly2_B  TM=3.567E-01  e=7.382E-02  Oplophorus gracilirostris
  5ibo-assembly2_B  TM=3.629E-01  e=1.696E-01  Oplophorus gracilirostris
  7snt-assembly1_A  TM=3.706E-01  e=2.635E-01  Oplophorus gracilirostris

Secondary structure (DSSP, 8-state):
-HHHHHHHHHHHHHHHHT-S--SPSEEEEE-SSTTTTTEEEEEETTEEEEEETTSS--EEEEEEE-TT-EEEEE-TTS--EEEEEEEEE-SS-EEEEEETTEEEEEEE----B----HHHHHHHHHTSEEEEEETTEEEEEEEES--S-TTSS--EEEEE--SS--TTGGG-EEEEEEETTEEEEEEEEETTEEEEEEEEEE-SSEEEEEEEETTEEEEEEEEEPPPPPHHHHHHHHHHHHSSEEE----B-TT-SEE--GGG-SSGGG--EEHHHHTTS-EEEEE-TTSEEE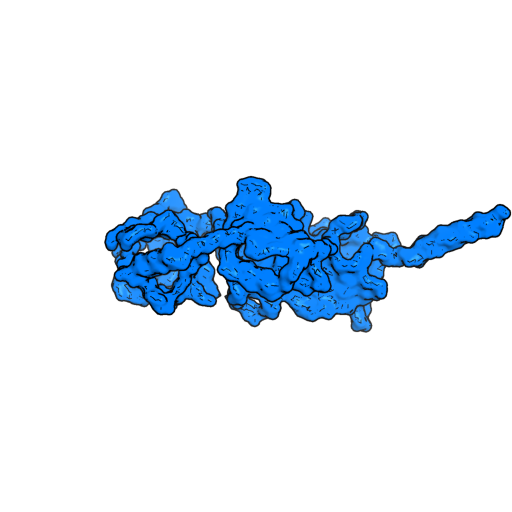EEETTEEEEEEEEEE-TTSSEEEE-SSSS-EEEEEEEEETTEEEEEEEEEEEETTEEEEEEEEE-----

Organism: NCBI:txid1803916

Solvent-accessible surface area (backbone atoms only — not comparable to full-atom values): 19970 Å² total; per-residue (Å²): 109,75,71,55,55,52,50,52,52,48,50,52,51,52,57,62,71,69,56,64,63,86,68,74,72,46,50,27,33,26,41,16,52,74,90,52,44,49,30,33,42,29,35,52,96,72,34,32,39,38,33,42,67,61,54,71,77,74,44,75,27,41,54,53,46,49,100,81,36,39,34,32,42,25,50,93,96,50,78,74,40,80,63,28,33,55,78,45,81,56,94,70,33,40,32,30,38,60,50,101,87,40,63,41,34,30,31,60,69,58,76,33,66,49,90,72,50,69,67,56,51,51,53,57,46,46,74,36,44,27,37,41,39,39,102,90,51,74,38,40,37,37,39,43,85,65,51,81,66,91,84,51,91,42,49,27,24,37,44,76,64,58,96,62,57,54,99,51,49,87,54,19,34,26,41,77,46,70,59,91,79,29,45,38,39,38,37,26,74,35,98,71,43,56,37,44,27,40,32,47,31,49,60,101,52,39,36,37,26,54,25,25,47,79,60,44,79,45,68,38,38,38,34,54,54,69,62,53,55,71,66,59,54,46,53,52,49,50,49,51,40,72,48,77,45,52,71,67,50,69,51,54,93,86,60,81,54,42,43,58,80,93,71,60,99,58,80,91,76,53,71,47,40,56,72,57,56,71,71,49,52,38,34,39,35,41,43,92,90,30,43,30,37,33,27,52,71,84,40,81,76,44,81,41,36,44,47,70,43,61,57,64,42,36,39,40,38,47,93,65,90,55,92,42,52,35,37,52,79,42,79,52,91,49,30,52,23,33,34,42,76,54,75,34,61,47,97,94,46,86,44,61,45,79,40,47,33,52,24,64,37,119

pLDDT: mean 74.27, std 19.49, range [25.88, 95.25]

Mean predicted aligned error: 12.61 Å

Foldseek 3Di:
DVVVVVVVVVVVVVVVVPCQDPDDAAWKAWQADQPRHQWIWGDDDQWTWIDRFLADDTDIWGWGADPQQFIWTHDVPDDIDTQAHFPDDDQAWTWGDNDPPDIIIMGHADQAPEPDDQVRVVCLQQVAKWWKDFVPDTWIKHWAADDADPPTPDWTQMAIPDPFCDPQSLPWTWDWDQDPRWIWIWIANHSRWIKIWTWRYDDSAKTWTFIGTNNDTTIMMIGGDDFDDPVVQVVQLCLQAVDKWWQQDWDCVDDQWAFDVLPDPDDPVGTDGPVNVNVWGWIWHQHPVQWIWIDTNNHTSDIFGWDAGRRRQKIATHPDRDRWIWGFPDDDNFFTWTKTFDFGDDPPDTGGDTITRRGGGD